Protein AF-A0A0H5Q435-F1 (afdb_monomer_lite)

Structure (mmCIF, N/CA/C/O backbone):
data_AF-A0A0H5Q435-F1
#
_entry.id   AF-A0A0H5Q435-F1
#
loop_
_atom_site.group_PDB
_atom_site.id
_atom_site.type_symbol
_atom_site.label_atom_id
_atom_site.label_alt_id
_atom_site.label_comp_id
_atom_site.label_asym_id
_atom_site.label_entity_id
_atom_site.label_seq_id
_atom_site.pdbx_PDB_ins_code
_atom_site.Cartn_x
_atom_site.Cartn_y
_atom_site.Cartn_z
_atom_site.occupancy
_atom_site.B_iso_or_equiv
_atom_site.auth_seq_id
_atom_site.auth_comp_id
_atom_site.auth_asym_id
_atom_site.auth_atom_id
_atom_site.pdbx_PDB_model_num
ATOM 1 N N . MET A 1 1 ? 7.711 -16.314 -43.551 1.00 55.09 1 MET A N 1
ATOM 2 C CA . MET A 1 1 ? 7.226 -16.821 -42.244 1.00 55.09 1 MET A CA 1
ATOM 3 C C . MET A 1 1 ? 8.320 -17.552 -41.476 1.00 55.09 1 MET A C 1
ATOM 5 O O . MET A 1 1 ? 8.486 -17.272 -40.298 1.00 55.09 1 MET A O 1
ATOM 9 N N . GLU A 1 2 ? 9.080 -18.440 -42.119 1.00 56.88 2 GLU A N 1
ATOM 10 C CA . GLU A 1 2 ? 10.148 -19.222 -41.470 1.00 56.88 2 GLU A CA 1
ATOM 11 C C . GLU A 1 2 ? 11.293 -18.354 -40.916 1.00 56.88 2 GLU A C 1
ATOM 13 O O . GLU A 1 2 ? 11.722 -18.545 -39.782 1.00 56.88 2 GLU A O 1
ATOM 18 N N . ASP A 1 3 ? 11.665 -17.309 -41.657 1.00 80.38 3 ASP A N 1
ATOM 19 C CA . ASP A 1 3 ? 12.672 -16.312 -41.268 1.00 80.38 3 ASP A CA 1
ATOM 20 C C . ASP A 1 3 ? 12.289 -15.526 -39.994 1.00 80.38 3 ASP A C 1
ATOM 22 O O . ASP A 1 3 ? 13.024 -15.493 -39.009 1.00 80.38 3 ASP A O 1
ATOM 26 N N . LYS A 1 4 ? 11.051 -15.013 -39.934 1.00 80.56 4 LYS A N 1
ATOM 27 C CA . LYS A 1 4 ? 10.528 -14.284 -38.763 1.00 80.56 4 LYS A CA 1
ATOM 28 C C . LYS A 1 4 ? 10.444 -15.156 -37.512 1.00 80.56 4 LYS A C 1
ATOM 30 O O . LYS A 1 4 ? 10.754 -14.695 -36.420 1.00 80.56 4 LYS A O 1
ATOM 35 N N . LYS A 1 5 ? 10.086 -16.434 -37.663 1.00 78.81 5 LYS A N 1
ATOM 36 C CA . LYS A 1 5 ? 10.061 -17.389 -36.547 1.00 78.81 5 LYS A CA 1
ATOM 37 C C . LYS A 1 5 ? 11.465 -17.659 -35.996 1.00 78.81 5 LYS A C 1
ATOM 39 O O . LYS A 1 5 ? 11.612 -17.832 -34.788 1.00 78.81 5 LYS A O 1
ATOM 44 N N . SER A 1 6 ? 12.480 -17.703 -36.860 1.00 83.25 6 SER A N 1
ATOM 45 C CA . SER A 1 6 ? 13.881 -17.830 -36.443 1.00 83.25 6 SER A CA 1
ATOM 46 C C . SER A 1 6 ? 14.350 -16.583 -35.690 1.00 83.25 6 SER A C 1
ATOM 48 O O . SER A 1 6 ? 14.907 -16.701 -34.601 1.00 83.25 6 SER A O 1
ATOM 50 N N . LEU A 1 7 ? 14.015 -15.398 -36.207 1.00 86.88 7 LEU A N 1
ATOM 51 C CA . LEU A 1 7 ? 14.334 -14.117 -35.575 1.00 86.88 7 LEU A CA 1
ATOM 52 C C . LEU A 1 7 ? 13.696 -13.974 -34.183 1.00 86.88 7 LEU A C 1
ATOM 54 O O . LEU A 1 7 ? 14.338 -13.519 -33.239 1.00 86.88 7 LEU A O 1
ATOM 58 N N . MET A 1 8 ? 12.443 -14.409 -34.029 1.00 81.19 8 MET A N 1
ATOM 59 C CA . MET A 1 8 ? 11.775 -14.437 -32.726 1.00 81.19 8 MET A CA 1
ATOM 60 C C . MET A 1 8 ? 12.497 -15.360 -31.740 1.00 81.19 8 MET A C 1
ATOM 62 O O . MET A 1 8 ? 12.703 -14.969 -30.596 1.00 81.19 8 MET A O 1
ATOM 66 N N . LYS A 1 9 ? 12.925 -16.560 -32.163 1.00 82.00 9 LYS A N 1
ATOM 67 C CA . LYS A 1 9 ? 13.679 -17.484 -31.293 1.00 82.00 9 LYS A CA 1
ATOM 68 C C . LYS A 1 9 ? 14.984 -16.870 -30.795 1.00 82.00 9 LYS A C 1
ATOM 70 O O . LYS A 1 9 ? 15.279 -16.978 -29.609 1.00 82.00 9 LYS A O 1
ATOM 75 N N . GLU A 1 10 ? 15.731 -16.220 -31.680 1.00 87.31 10 GLU A N 1
ATOM 76 C CA . GLU A 1 10 ? 16.999 -15.573 -31.340 1.00 87.31 10 GLU A CA 1
ATOM 77 C C . GLU A 1 10 ? 16.798 -14.449 -30.313 1.00 87.31 10 GLU A C 1
ATOM 79 O O . GLU A 1 10 ? 17.459 -14.426 -29.273 1.00 87.31 10 GLU A O 1
ATOM 84 N N . LYS A 1 11 ? 15.815 -13.567 -30.543 1.00 87.75 11 LYS A N 1
ATOM 85 C CA . LYS A 1 11 ? 15.478 -12.483 -29.604 1.00 87.75 11 LYS A CA 1
ATOM 86 C C . LYS A 1 11 ? 15.027 -13.015 -28.245 1.00 87.75 11 LYS A C 1
ATOM 88 O O . LYS A 1 11 ? 15.470 -12.509 -27.217 1.00 87.75 11 LYS A O 1
ATOM 93 N N . ILE A 1 12 ? 14.192 -14.056 -28.232 1.00 81.62 12 ILE A N 1
ATOM 94 C CA . ILE A 1 12 ? 13.741 -14.724 -27.002 1.00 81.62 12 ILE A CA 1
ATOM 95 C C . ILE A 1 12 ? 14.935 -15.274 -26.215 1.00 81.62 12 ILE A C 1
ATOM 97 O O . ILE A 1 12 ? 15.003 -15.102 -24.998 1.00 81.62 12 ILE A O 1
ATOM 101 N N . GLU A 1 13 ? 15.886 -15.921 -26.888 1.00 83.44 13 GLU A N 1
ATOM 102 C CA . GLU A 1 13 ? 17.064 -16.492 -26.238 1.00 83.44 13 GLU A CA 1
ATOM 103 C C . GLU A 1 13 ? 17.959 -15.410 -25.619 1.00 83.44 13 GLU A C 1
ATOM 105 O O . GLU A 1 13 ? 18.384 -15.549 -24.470 1.00 83.44 13 GLU A O 1
ATOM 110 N N . ILE A 1 14 ? 18.186 -14.312 -26.344 1.00 85.31 14 ILE A N 1
ATOM 111 C CA . ILE A 1 14 ? 18.973 -13.164 -25.877 1.00 85.31 14 ILE A CA 1
ATOM 112 C C . ILE A 1 14 ? 18.317 -12.511 -24.654 1.00 85.31 14 ILE A C 1
ATOM 114 O O . ILE A 1 14 ? 18.977 -12.332 -23.629 1.00 85.31 14 ILE A O 1
ATOM 118 N N . LEU A 1 15 ? 17.018 -12.207 -24.727 1.00 79.75 15 LEU A N 1
ATOM 119 C CA . LEU A 1 15 ? 16.274 -11.568 -23.637 1.00 79.75 15 LEU A CA 1
ATOM 120 C C . LEU A 1 15 ? 16.230 -12.451 -22.382 1.00 79.75 15 LEU A C 1
ATOM 122 O O . LEU A 1 15 ? 16.496 -11.975 -21.279 1.00 79.75 15 LEU A O 1
ATOM 126 N N . ASN A 1 16 ? 15.975 -13.753 -22.533 1.00 74.50 16 ASN A N 1
ATOM 127 C CA . ASN A 1 16 ? 15.961 -14.683 -21.402 1.00 74.50 16 ASN A CA 1
ATOM 128 C C . ASN A 1 16 ? 17.348 -14.844 -20.765 1.00 74.50 16 ASN A C 1
ATOM 130 O O . ASN A 1 16 ? 17.458 -14.947 -19.542 1.00 74.50 16 ASN A O 1
ATOM 134 N N . ARG A 1 17 ? 18.415 -14.853 -21.572 1.00 76.56 17 ARG A N 1
ATOM 135 C CA . ARG A 1 17 ? 19.795 -14.945 -21.079 1.00 76.56 17 ARG A CA 1
ATOM 136 C C . ARG A 1 17 ? 20.207 -13.680 -20.329 1.00 76.56 17 ARG A C 1
ATOM 138 O O . ARG A 1 17 ? 20.743 -13.796 -19.230 1.00 76.56 17 ARG A O 1
ATOM 145 N N . ALA A 1 18 ? 19.889 -12.504 -20.869 1.00 73.06 18 ALA A N 1
ATOM 146 C CA . ALA A 1 18 ? 20.132 -11.222 -20.213 1.00 73.06 18 ALA A CA 1
ATOM 147 C C . ALA A 1 18 ? 19.346 -11.096 -18.900 1.00 73.06 18 ALA A C 1
ATOM 149 O O . ALA A 1 18 ? 19.909 -10.719 -17.876 1.00 73.06 18 ALA A O 1
ATOM 150 N N . SER A 1 19 ? 18.072 -11.503 -18.902 1.00 64.00 19 SER A N 1
ATOM 151 C CA . SER A 1 19 ? 17.243 -11.553 -17.696 1.00 64.00 19 SER A CA 1
ATOM 152 C C . SER A 1 19 ? 17.854 -12.474 -16.634 1.00 64.00 19 SER A C 1
ATOM 154 O O . SER A 1 19 ? 17.994 -12.088 -15.475 1.00 64.00 19 SER A O 1
ATOM 156 N N . LYS A 1 20 ? 18.300 -13.675 -17.021 1.00 66.38 20 LYS A N 1
ATOM 157 C CA . LYS A 1 20 ? 18.933 -14.627 -16.100 1.00 66.38 20 LYS A CA 1
ATOM 158 C C . LYS A 1 20 ? 20.256 -14.104 -15.520 1.00 66.38 20 LYS A C 1
ATOM 160 O O . LYS A 1 20 ? 20.437 -14.208 -14.309 1.00 66.38 20 LYS A O 1
ATOM 165 N N . ALA A 1 21 ? 21.130 -13.528 -16.348 1.00 66.69 21 ALA A N 1
ATOM 166 C CA . ALA A 1 21 ? 22.415 -12.962 -15.922 1.00 66.69 21 ALA A CA 1
ATOM 167 C C . ALA A 1 21 ? 22.228 -11.805 -14.924 1.00 66.69 21 ALA A C 1
ATOM 169 O O . ALA A 1 21 ? 22.888 -11.769 -13.885 1.00 66.69 21 ALA A O 1
ATOM 170 N N . TYR A 1 22 ? 21.238 -10.939 -15.170 1.00 56.41 22 TYR A N 1
ATOM 171 C CA . TYR A 1 22 ? 20.867 -9.856 -14.259 1.00 56.41 22 TYR A CA 1
ATOM 172 C C . TYR A 1 22 ? 20.417 -10.366 -12.877 1.00 56.41 22 TYR A C 1
ATOM 174 O O . TYR A 1 22 ? 20.789 -9.802 -11.850 1.00 56.41 22 TYR A O 1
ATOM 182 N N . TYR A 1 23 ? 19.635 -11.453 -12.829 1.00 46.88 23 TYR A N 1
ATOM 183 C CA . TYR A 1 23 ? 19.081 -11.977 -11.574 1.00 46.88 23 TYR A CA 1
ATOM 184 C C . TYR A 1 23 ? 20.005 -12.933 -10.801 1.00 46.88 23 TYR A C 1
ATOM 186 O O . TYR A 1 23 ? 19.848 -13.041 -9.583 1.00 46.88 23 TYR A O 1
ATOM 194 N N . GLN A 1 24 ? 20.905 -13.665 -11.469 1.00 47.25 24 GLN A N 1
ATOM 195 C CA . GLN A 1 24 ? 21.729 -14.710 -10.836 1.00 47.25 24 GLN A CA 1
ATOM 196 C C . GLN A 1 24 ? 23.202 -14.328 -10.674 1.00 47.25 24 GLN A C 1
ATOM 198 O O . GLN A 1 24 ? 23.779 -14.654 -9.637 1.00 47.25 24 GLN A O 1
ATOM 203 N N . ASP A 1 25 ? 23.781 -13.616 -11.642 1.00 46.75 25 ASP A N 1
ATOM 204 C CA . ASP A 1 25 ? 25.240 -13.487 -11.761 1.00 46.75 25 ASP A CA 1
ATOM 205 C C . ASP A 1 25 ? 25.749 -12.050 -11.538 1.00 46.75 25 ASP A C 1
ATOM 207 O O . ASP A 1 25 ? 26.954 -11.832 -11.462 1.00 46.75 25 ASP A O 1
ATOM 211 N N . ALA A 1 26 ? 24.843 -11.073 -11.374 1.00 48.25 26 ALA A N 1
ATOM 212 C CA . ALA A 1 26 ? 25.156 -9.645 -11.204 1.00 48.25 26 ALA A CA 1
ATOM 213 C C . ALA A 1 26 ? 26.049 -9.054 -12.320 1.00 48.25 26 ALA A C 1
ATOM 215 O O . ALA A 1 26 ? 26.688 -8.021 -12.124 1.00 48.25 26 ALA A O 1
ATOM 216 N N . GLU A 1 27 ? 26.060 -9.685 -13.496 1.00 50.56 27 GLU A N 1
ATOM 217 C CA . GLU A 1 27 ? 26.693 -9.174 -14.710 1.00 50.56 27 GLU A CA 1
ATOM 218 C C . GLU A 1 27 ? 25.636 -8.533 -15.623 1.00 50.56 27 GLU A C 1
ATOM 220 O O . GLU A 1 27 ? 24.654 -9.168 -16.021 1.00 50.56 27 GLU A O 1
ATOM 225 N N . GLU A 1 28 ? 25.840 -7.261 -15.978 1.00 56.19 28 GLU A N 1
ATOM 226 C CA . GLU A 1 28 ? 25.028 -6.569 -16.984 1.00 56.19 28 GLU A CA 1
ATOM 227 C C . GLU A 1 28 ? 25.448 -7.019 -18.389 1.00 56.19 28 GLU A C 1
ATOM 229 O O . GLU A 1 28 ? 26.438 -6.553 -18.948 1.00 56.19 28 GLU A O 1
ATOM 234 N N . MET A 1 29 ? 24.678 -7.945 -18.968 1.00 63.81 29 MET A N 1
ATOM 235 C CA . MET A 1 29 ? 24.920 -8.463 -20.322 1.00 63.81 29 MET A CA 1
ATOM 236 C C . MET A 1 29 ? 24.562 -7.451 -21.427 1.00 63.81 29 MET A C 1
ATOM 238 O O . MET A 1 29 ? 25.066 -7.550 -22.543 1.00 63.81 29 MET A O 1
ATOM 242 N N . MET A 1 30 ? 23.663 -6.509 -21.127 1.00 76.56 30 MET A N 1
ATOM 243 C CA . MET A 1 30 ? 23.257 -5.396 -21.991 1.00 76.56 30 MET A CA 1
ATOM 244 C C . MET A 1 30 ? 22.669 -4.269 -21.141 1.00 76.56 30 MET A C 1
ATOM 246 O O . MET A 1 30 ? 22.200 -4.513 -20.026 1.00 76.56 30 MET A O 1
ATOM 250 N N . SER A 1 31 ? 22.651 -3.049 -21.671 1.00 72.38 31 SER A N 1
ATOM 251 C CA . SER A 1 31 ? 21.995 -1.927 -21.000 1.00 72.38 31 SER A CA 1
ATOM 252 C C . SER A 1 31 ? 20.467 -2.070 -21.013 1.00 72.38 31 SER A C 1
ATOM 254 O O . SER A 1 31 ? 19.888 -2.688 -21.909 1.00 72.38 31 SER A O 1
ATOM 256 N N . ASN A 1 32 ? 19.785 -1.426 -20.059 1.00 68.81 32 ASN A N 1
ATOM 257 C CA . ASN A 1 32 ? 18.314 -1.405 -20.017 1.00 68.81 32 ASN A CA 1
ATOM 258 C C . ASN A 1 32 ? 17.688 -0.897 -21.326 1.00 68.81 32 ASN A C 1
ATOM 260 O O . ASN A 1 32 ? 16.662 -1.413 -21.755 1.00 68.81 32 ASN A O 1
ATOM 264 N N . PHE A 1 33 ? 18.320 0.081 -21.982 1.00 67.50 33 PHE A N 1
ATOM 265 C CA . PHE A 1 33 ? 17.842 0.623 -23.254 1.00 67.50 33 PHE A CA 1
ATOM 266 C C . PHE A 1 33 ? 17.869 -0.422 -24.380 1.00 67.50 33 PHE A C 1
ATOM 268 O O . PHE A 1 33 ? 16.937 -0.508 -25.177 1.00 67.50 33 PHE A O 1
ATOM 275 N N . GLU A 1 34 ? 18.922 -1.236 -24.440 1.00 72.44 34 GLU A N 1
ATOM 276 C CA . GLU A 1 34 ? 19.062 -2.294 -25.444 1.00 72.44 34 GLU A CA 1
ATOM 277 C C . GLU A 1 34 ? 18.102 -3.452 -25.180 1.00 72.44 34 GLU A C 1
ATOM 279 O O . GLU A 1 34 ? 17.510 -3.979 -26.124 1.00 72.44 34 GLU A O 1
ATOM 284 N N . TYR A 1 35 ? 17.900 -3.800 -23.906 1.00 77.06 35 TYR A N 1
ATOM 285 C CA . TYR A 1 35 ? 16.917 -4.801 -23.505 1.00 77.06 35 TYR A CA 1
ATOM 286 C C . TYR A 1 35 ? 15.505 -4.384 -23.918 1.00 77.06 35 TYR A C 1
ATOM 288 O O . TYR A 1 35 ? 14.794 -5.157 -24.558 1.00 77.06 35 TYR A O 1
ATOM 296 N N . ASP A 1 36 ? 15.106 -3.158 -23.574 1.00 73.06 36 ASP A N 1
ATOM 297 C CA . ASP A 1 36 ? 13.759 -2.656 -23.848 1.00 73.06 36 ASP A CA 1
ATOM 298 C C . ASP A 1 36 ? 13.514 -2.554 -25.363 1.00 73.06 36 ASP A C 1
ATOM 300 O O . ASP A 1 36 ? 12.484 -3.013 -25.852 1.00 73.06 36 ASP A O 1
ATOM 304 N N . LYS A 1 37 ? 14.508 -2.100 -26.140 1.00 81.81 37 LYS A N 1
ATOM 305 C CA . LYS A 1 37 ? 14.431 -2.095 -27.608 1.00 81.81 37 LYS A CA 1
ATOM 306 C C . LYS A 1 37 ? 14.241 -3.503 -28.190 1.00 81.81 37 LYS A C 1
ATOM 308 O O . LYS A 1 37 ? 13.404 -3.698 -29.070 1.00 81.81 37 LYS A O 1
ATOM 313 N N . LEU A 1 38 ? 15.009 -4.488 -27.719 1.00 82.00 38 LEU A N 1
ATOM 314 C CA . LEU A 1 38 ? 14.894 -5.878 -28.180 1.00 82.00 38 LEU A CA 1
ATOM 315 C C . LEU A 1 38 ? 13.549 -6.506 -27.798 1.00 82.00 38 LEU A C 1
ATOM 317 O O . LEU A 1 38 ? 13.012 -7.313 -28.560 1.00 82.00 38 LEU A O 1
ATOM 321 N N . TYR A 1 39 ? 13.011 -6.134 -26.637 1.00 79.19 39 TYR A N 1
ATOM 322 C CA . TYR A 1 39 ? 11.698 -6.560 -26.172 1.00 79.19 39 TYR A CA 1
ATOM 323 C C . TYR A 1 39 ? 10.578 -5.981 -27.048 1.00 79.19 39 TYR A C 1
ATOM 325 O O . TYR A 1 39 ? 9.731 -6.737 -27.522 1.00 79.19 39 TYR A O 1
ATOM 333 N N . ASP A 1 40 ? 10.613 -4.682 -27.347 1.00 77.75 40 ASP A N 1
ATOM 334 C CA . ASP A 1 40 ? 9.625 -4.025 -28.213 1.00 77.75 40 ASP A CA 1
ATOM 335 C C . ASP A 1 40 ? 9.642 -4.594 -29.641 1.00 77.75 40 ASP A C 1
ATOM 337 O O . ASP A 1 40 ? 8.592 -4.835 -30.243 1.00 77.75 40 ASP A O 1
ATOM 341 N N . GLU A 1 41 ? 10.831 -4.886 -30.176 1.00 85.31 41 GLU A N 1
ATOM 342 C CA . GLU A 1 41 ? 10.984 -5.562 -31.467 1.00 85.31 41 GLU A CA 1
ATOM 343 C C . GLU A 1 41 ? 10.378 -6.975 -31.456 1.00 85.31 41 GLU A C 1
ATOM 345 O O . GLU A 1 41 ? 9.764 -7.389 -32.442 1.00 85.31 41 GLU A O 1
ATOM 350 N N . LEU A 1 42 ? 10.520 -7.719 -30.354 1.00 83.06 42 LEU A N 1
ATOM 351 C CA . LEU A 1 42 ? 9.901 -9.036 -30.195 1.00 83.06 42 LEU A CA 1
ATOM 352 C C . LEU A 1 42 ? 8.369 -8.933 -30.121 1.00 83.06 42 LEU A C 1
ATOM 354 O O . LEU A 1 42 ? 7.689 -9.699 -30.802 1.00 83.06 42 LEU A O 1
ATOM 358 N N . VAL A 1 43 ? 7.827 -7.964 -29.377 1.00 77.81 43 VAL A N 1
ATOM 359 C CA . VAL A 1 43 ? 6.377 -7.703 -29.297 1.00 77.81 43 VAL A CA 1
ATOM 360 C C . VAL A 1 43 ? 5.803 -7.355 -30.673 1.00 77.81 43 VAL A C 1
ATOM 362 O O . VAL A 1 43 ? 4.764 -7.889 -31.067 1.00 77.81 43 VAL A O 1
ATOM 365 N N . ALA A 1 44 ? 6.490 -6.506 -31.442 1.00 85.44 44 ALA A N 1
ATOM 366 C CA . ALA A 1 44 ? 6.074 -6.155 -32.799 1.00 85.44 44 ALA A CA 1
ATOM 367 C C . ALA A 1 44 ? 6.071 -7.377 -33.736 1.00 85.44 44 ALA A C 1
ATOM 369 O O . ALA A 1 44 ? 5.131 -7.558 -34.511 1.00 85.44 44 ALA A O 1
ATOM 370 N N . LEU A 1 45 ? 7.083 -8.247 -33.636 1.00 83.06 45 LEU A N 1
ATOM 371 C CA . LEU A 1 45 ? 7.169 -9.484 -34.421 1.00 83.06 45 LEU A CA 1
ATOM 372 C C . LEU A 1 45 ? 6.080 -10.499 -34.042 1.00 83.06 45 LEU A C 1
ATOM 374 O O . LEU A 1 45 ? 5.521 -11.159 -34.920 1.00 83.06 45 LEU A O 1
ATOM 378 N N . GLU A 1 46 ? 5.745 -10.620 -32.760 1.00 82.50 46 GLU A N 1
ATOM 379 C CA . GLU A 1 46 ? 4.641 -11.464 -32.285 1.00 82.50 46 GLU A CA 1
ATOM 380 C C . GLU A 1 46 ? 3.283 -10.957 -32.784 1.00 82.50 46 GLU A C 1
ATOM 382 O O . GLU A 1 46 ? 2.468 -11.746 -33.267 1.00 82.50 46 GLU A O 1
ATOM 387 N N . ALA A 1 47 ? 3.064 -9.640 -32.750 1.00 81.19 47 ALA A N 1
ATOM 388 C CA . ALA A 1 47 ? 1.853 -9.014 -33.274 1.00 81.19 47 ALA A CA 1
ATOM 389 C C . ALA A 1 47 ? 1.725 -9.180 -34.798 1.00 81.19 47 ALA A C 1
ATOM 391 O O . ALA A 1 47 ? 0.645 -9.495 -35.297 1.00 81.19 47 ALA A O 1
ATOM 392 N N . GLU A 1 48 ? 2.822 -9.013 -35.541 1.00 84.44 48 GLU A N 1
ATOM 393 C CA . GLU A 1 48 ? 2.834 -9.142 -37.001 1.00 84.44 48 GLU A CA 1
ATOM 394 C C . GLU A 1 48 ? 2.623 -10.592 -37.464 1.00 84.44 48 GLU A C 1
ATOM 396 O O . GLU A 1 48 ? 1.982 -10.847 -38.484 1.00 84.44 48 GLU A O 1
ATOM 401 N N . THR A 1 49 ? 3.170 -11.559 -36.728 1.00 82.56 49 THR A N 1
ATOM 402 C CA . THR A 1 49 ? 3.060 -12.982 -37.079 1.00 82.56 49 THR A CA 1
ATOM 403 C C . THR A 1 49 ? 1.803 -13.645 -36.520 1.00 82.56 49 THR A C 1
ATOM 405 O O . THR A 1 49 ? 1.437 -14.724 -36.988 1.00 82.56 49 THR A O 1
ATOM 408 N N . GLY A 1 50 ? 1.147 -13.029 -35.530 1.00 78.94 50 GLY A N 1
ATOM 409 C CA . GLY A 1 50 ? 0.011 -13.607 -34.808 1.00 78.94 50 GLY A CA 1
ATOM 410 C C . GLY A 1 50 ? 0.374 -14.868 -34.017 1.00 78.94 50 GLY A C 1
ATOM 411 O O . GLY A 1 50 ? -0.506 -15.641 -33.640 1.00 78.94 50 GLY A O 1
ATOM 412 N N . MET A 1 51 ? 1.667 -15.115 -33.802 1.00 78.25 51 MET A N 1
ATOM 413 C CA . MET A 1 51 ? 2.192 -16.299 -33.133 1.00 78.25 51 MET A CA 1
ATOM 414 C C . MET A 1 51 ? 3.034 -15.864 -31.947 1.00 78.25 51 MET A C 1
ATOM 416 O O . MET A 1 51 ? 3.807 -14.919 -32.045 1.00 78.25 51 MET A O 1
ATOM 420 N N . ILE A 1 52 ? 2.934 -16.601 -30.844 1.00 76.38 52 ILE A N 1
ATOM 421 C CA . ILE A 1 52 ? 3.797 -16.400 -29.686 1.00 76.38 52 ILE A CA 1
ATOM 422 C C . ILE A 1 52 ? 4.491 -17.721 -29.374 1.00 76.38 52 ILE A C 1
ATOM 424 O O . ILE A 1 52 ? 3.849 -18.769 -29.269 1.00 76.38 52 ILE A O 1
ATOM 428 N N . LEU A 1 53 ? 5.821 -17.694 -29.299 1.00 74.50 53 LEU A N 1
ATOM 429 C CA . LEU A 1 53 ? 6.622 -18.896 -29.090 1.00 74.50 53 LEU A CA 1
ATOM 430 C C . LEU A 1 53 ? 6.708 -19.240 -27.597 1.00 74.50 53 LEU A C 1
ATOM 432 O O . LEU A 1 53 ? 6.793 -18.365 -26.737 1.00 74.50 53 LEU A O 1
ATOM 436 N N . ALA A 1 54 ? 6.711 -20.539 -27.289 1.00 60.72 54 ALA A N 1
ATOM 437 C CA . ALA A 1 54 ? 6.863 -21.020 -25.920 1.00 60.72 54 ALA A CA 1
ATOM 438 C C . ALA A 1 54 ? 8.204 -20.553 -25.325 1.00 60.72 54 ALA A C 1
ATOM 440 O O . ALA A 1 54 ? 9.247 -20.687 -25.965 1.00 60.72 54 ALA A O 1
ATOM 441 N N . GLY A 1 55 ? 8.164 -20.015 -24.102 1.00 62.03 55 GLY A N 1
ATOM 442 C CA . GLY A 1 55 ? 9.332 -19.426 -23.439 1.00 62.03 55 GLY A CA 1
ATOM 443 C C . GLY A 1 55 ? 9.628 -17.980 -23.843 1.00 62.03 55 GLY A C 1
ATOM 444 O O . GLY A 1 55 ? 10.663 -17.454 -23.437 1.00 62.03 55 GLY A O 1
ATOM 445 N N . SER A 1 56 ? 8.749 -17.330 -24.617 1.00 71.44 56 SER A N 1
ATOM 446 C CA . SER A 1 56 ? 8.877 -15.899 -24.886 1.00 71.44 56 SER A CA 1
ATOM 447 C C . SER A 1 56 ? 8.781 -15.086 -23.584 1.00 71.44 56 SER A C 1
ATOM 449 O O . SER A 1 56 ? 7.863 -15.321 -22.789 1.00 71.44 56 SER A O 1
ATOM 451 N N . PRO A 1 57 ? 9.678 -14.112 -23.339 1.00 65.69 57 PRO A N 1
ATOM 452 C CA . PRO A 1 57 ? 9.563 -13.207 -22.200 1.00 65.69 57 PRO A CA 1
ATOM 453 C C . PRO A 1 57 ? 8.288 -12.351 -22.261 1.00 65.69 57 PRO A C 1
ATOM 455 O O . PRO A 1 57 ? 7.875 -11.841 -21.232 1.00 65.69 57 PRO A O 1
ATOM 458 N N . THR A 1 58 ? 7.626 -12.237 -23.418 1.00 67.00 58 THR A N 1
ATOM 459 C CA . THR A 1 58 ? 6.320 -11.563 -23.556 1.00 67.00 58 THR A CA 1
ATOM 460 C C . THR A 1 58 ? 5.152 -12.418 -23.041 1.00 67.00 58 THR A C 1
ATOM 462 O O . THR A 1 58 ? 4.100 -11.894 -22.679 1.00 67.00 58 THR A O 1
ATOM 465 N N . GLN A 1 59 ? 5.326 -13.748 -22.983 1.00 56.56 59 GLN A N 1
ATOM 466 C CA . GLN A 1 59 ? 4.401 -14.684 -22.323 1.00 56.56 59 GLN A CA 1
ATOM 467 C C . GLN A 1 59 ? 4.647 -14.716 -20.820 1.00 56.56 59 GLN A C 1
ATOM 469 O O . GLN A 1 59 ? 3.726 -14.923 -20.023 1.00 56.56 59 GLN A O 1
ATOM 474 N N . HIS A 1 60 ? 5.905 -14.531 -20.425 1.00 51.06 60 HIS A N 1
ATOM 475 C CA . HIS A 1 60 ? 6.272 -14.374 -19.037 1.00 51.06 60 HIS A CA 1
ATOM 476 C C . HIS A 1 60 ? 5.949 -12.952 -18.561 1.00 51.06 60 HIS A C 1
ATOM 478 O O . HIS A 1 60 ? 6.792 -12.070 -18.517 1.00 51.06 60 HIS A O 1
ATOM 484 N N . VAL A 1 61 ? 4.749 -12.859 -17.985 1.00 43.38 61 VAL A N 1
ATOM 485 C CA . VAL A 1 61 ? 4.368 -11.950 -16.895 1.00 43.38 61 VAL A CA 1
ATOM 486 C C . VAL A 1 61 ? 3.719 -10.646 -17.360 1.00 43.38 61 VAL A C 1
ATOM 488 O O . VAL A 1 61 ? 4.175 -9.997 -18.287 1.00 43.38 61 VAL A O 1
ATOM 491 N N . GLY A 1 62 ? 2.610 -10.283 -16.699 1.00 50.66 62 GLY A N 1
ATOM 492 C CA . GLY A 1 62 ? 1.772 -9.117 -16.994 1.00 50.66 62 GLY A CA 1
ATOM 493 C C . GLY A 1 62 ? 2.447 -7.785 -16.679 1.00 50.66 62 GLY A C 1
ATOM 494 O O . GLY A 1 62 ? 1.951 -7.015 -15.852 1.00 50.66 62 GLY A O 1
ATOM 495 N N . TYR A 1 63 ? 3.578 -7.542 -17.337 1.00 57.12 63 TYR A N 1
ATOM 496 C CA . TYR A 1 63 ? 4.298 -6.293 -17.325 1.00 57.12 63 TYR A CA 1
ATOM 497 C C . TYR A 1 63 ? 3.940 -5.452 -18.558 1.00 57.12 63 TYR A C 1
ATOM 499 O O . TYR A 1 63 ? 3.846 -5.964 -19.666 1.00 57.12 63 TYR A O 1
ATOM 507 N N . GLU A 1 64 ? 3.690 -4.166 -18.360 1.00 61.09 64 GLU A N 1
ATOM 508 C CA . GLU A 1 64 ? 3.166 -3.226 -19.348 1.00 61.09 64 GLU A CA 1
ATOM 509 C C . GLU A 1 64 ? 3.924 -1.903 -19.208 1.00 61.09 64 GLU A C 1
ATOM 511 O O . GLU A 1 64 ? 4.242 -1.465 -18.094 1.00 61.09 64 GLU A O 1
ATOM 516 N N . VAL A 1 65 ? 4.208 -1.283 -20.353 1.00 66.62 65 VAL A N 1
ATOM 517 C CA . VAL A 1 65 ? 4.858 0.024 -20.458 1.00 66.62 65 VAL A CA 1
ATOM 518 C C . VAL A 1 65 ? 3.849 1.018 -21.021 1.00 66.62 65 VAL A C 1
ATOM 520 O O . VAL A 1 65 ? 3.319 0.822 -22.111 1.00 66.62 65 VAL A O 1
ATOM 523 N N . LEU A 1 66 ? 3.571 2.079 -20.269 1.00 67.56 66 LEU A N 1
ATOM 524 C CA . LEU A 1 66 ? 2.640 3.143 -20.642 1.00 67.56 66 LEU A CA 1
ATOM 525 C C . LEU A 1 66 ? 3.395 4.396 -21.108 1.00 67.56 66 LEU A C 1
ATOM 527 O O . LEU A 1 66 ? 4.479 4.691 -20.616 1.00 67.56 66 LEU A O 1
ATOM 531 N N . SER A 1 67 ? 2.808 5.179 -22.015 1.00 54.16 67 SER A N 1
ATOM 532 C CA . SER A 1 67 ? 3.321 6.514 -22.370 1.00 54.16 67 SER A CA 1
ATOM 533 C C . SER A 1 67 ? 3.121 7.528 -21.243 1.00 54.16 67 SER A C 1
ATOM 535 O O . SER A 1 67 ? 3.948 8.411 -21.022 1.00 54.16 67 SER A O 1
ATOM 537 N N . ASP A 1 68 ? 2.005 7.397 -20.532 1.00 75.75 68 ASP A N 1
ATOM 538 C CA . ASP A 1 68 ? 1.556 8.279 -19.467 1.00 75.75 68 ASP A CA 1
ATOM 539 C C . ASP A 1 68 ? 0.526 7.565 -18.580 1.00 75.75 68 ASP A C 1
ATOM 541 O O . ASP A 1 68 ? -0.027 6.525 -18.938 1.00 75.75 68 ASP A O 1
ATOM 545 N N . LEU A 1 69 ? 0.271 8.122 -17.394 1.00 86.25 69 LEU A N 1
ATOM 546 C CA . LEU A 1 69 ? -0.784 7.635 -16.509 1.00 86.25 69 LEU A CA 1
ATOM 547 C C . LEU A 1 69 ? -2.042 8.482 -16.728 1.00 86.25 69 LEU A C 1
ATOM 549 O O . LEU A 1 69 ? -2.066 9.646 -16.300 1.00 86.25 69 LEU A O 1
ATOM 553 N N . PRO A 1 70 ? -3.098 7.932 -17.354 1.00 87.50 70 PRO A N 1
ATOM 554 C CA . PRO A 1 70 ? -4.291 8.706 -17.635 1.00 87.50 70 PRO A CA 1
ATOM 555 C C . PRO A 1 70 ? -4.971 9.112 -16.328 1.00 87.50 70 PRO A C 1
ATOM 557 O O . PRO A 1 70 ? -4.914 8.409 -15.316 1.00 87.50 70 PRO A O 1
ATOM 560 N N . LYS A 1 71 ? -5.619 10.276 -16.341 1.00 90.88 71 LYS A N 1
ATOM 561 C CA . LYS A 1 71 ? -6.321 10.812 -15.173 1.00 90.88 71 LYS A CA 1
ATOM 562 C C . LYS A 1 71 ? -7.799 10.486 -15.243 1.00 90.88 71 LYS A C 1
ATOM 564 O O . LYS A 1 71 ? -8.430 10.659 -16.280 1.00 90.88 71 LYS A O 1
ATOM 569 N N . GLU A 1 72 ? -8.365 10.094 -14.114 1.00 90.75 72 GLU A N 1
ATOM 570 C CA . GLU A 1 72 ? -9.777 9.755 -14.016 1.00 90.75 72 GLU A CA 1
ATOM 571 C C . GLU A 1 72 ? -10.382 10.283 -12.712 1.00 90.75 72 GLU A C 1
ATOM 573 O O . GLU A 1 72 ? -9.725 10.363 -11.669 1.00 90.75 72 GLU A O 1
ATOM 578 N N . ARG A 1 73 ? -11.650 10.695 -12.789 1.00 89.12 73 ARG A N 1
ATOM 579 C CA . ARG A 1 73 ? -12.411 11.200 -11.648 1.00 89.12 73 ARG A CA 1
ATOM 580 C C . ARG A 1 73 ? -12.846 10.047 -10.746 1.00 89.12 73 ARG A C 1
ATOM 582 O O . ARG A 1 73 ? -13.379 9.047 -11.214 1.00 89.12 73 ARG A O 1
ATOM 589 N N . HIS A 1 74 ? -12.679 10.225 -9.441 1.00 86.88 74 HIS A N 1
ATOM 590 C CA . HIS A 1 74 ? -13.203 9.290 -8.451 1.00 86.88 74 HIS A CA 1
ATOM 591 C C . HIS A 1 74 ? -14.733 9.356 -8.404 1.00 86.88 74 HIS A C 1
ATOM 593 O O . HIS A 1 74 ? -15.294 10.445 -8.532 1.00 86.88 74 HIS A O 1
ATOM 599 N N . PRO A 1 75 ? -15.427 8.229 -8.162 1.00 76.62 75 PRO A N 1
ATOM 600 C CA . PRO A 1 75 ? -16.886 8.229 -8.037 1.00 76.62 75 PRO A CA 1
ATOM 601 C C . PRO A 1 75 ? -17.366 9.099 -6.866 1.00 76.62 75 PRO A C 1
ATOM 603 O O . PRO A 1 75 ? -18.460 9.649 -6.907 1.00 76.62 75 PRO A O 1
ATOM 606 N N . GLU A 1 76 ? -16.525 9.263 -5.845 1.00 81.38 76 GLU A N 1
ATOM 607 C CA . GLU A 1 76 ? -16.763 10.140 -4.705 1.00 81.38 76 GLU A CA 1
ATOM 608 C C . GLU A 1 76 ? -15.479 10.863 -4.301 1.00 81.38 76 GLU A C 1
ATOM 610 O O . GLU A 1 76 ? -14.376 10.317 -4.415 1.00 81.38 76 GLU A O 1
ATOM 615 N N . ARG A 1 77 ? -15.633 12.066 -3.741 1.00 84.38 77 ARG A N 1
ATOM 616 C CA . ARG A 1 77 ? -14.512 12.870 -3.255 1.00 84.38 77 ARG A CA 1
ATOM 617 C C . ARG A 1 77 ? -13.809 12.205 -2.073 1.00 84.38 77 ARG A C 1
ATOM 619 O O . ARG A 1 77 ? -14.411 11.891 -1.046 1.00 84.38 77 ARG A O 1
ATOM 626 N N . MET A 1 78 ? -12.491 12.077 -2.173 1.00 84.06 78 MET A N 1
ATOM 627 C CA . MET A 1 78 ? -11.647 11.574 -1.095 1.00 84.06 78 MET A CA 1
ATOM 628 C C . MET A 1 78 ? -11.213 12.675 -0.129 1.00 84.06 78 MET A C 1
ATOM 630 O O . MET A 1 78 ? -10.339 13.498 -0.418 1.00 84.06 78 MET A O 1
ATOM 634 N N . LEU A 1 79 ? -11.767 12.606 1.078 1.00 83.31 79 LEU A N 1
ATOM 635 C CA . LEU A 1 79 ? -11.431 13.490 2.190 1.00 83.31 79 LEU A CA 1
ATOM 636 C C . LEU A 1 79 ? -10.098 13.117 2.847 1.00 83.31 79 LEU A C 1
ATOM 638 O O . LEU A 1 79 ? -9.714 11.944 2.901 1.00 83.31 79 LEU A O 1
ATOM 642 N N . SER A 1 80 ? -9.423 14.114 3.408 1.00 83.12 80 SER A N 1
ATOM 643 C CA . SER A 1 80 ? -8.303 13.907 4.332 1.00 83.12 80 SER A CA 1
ATOM 644 C C . SER A 1 80 ? -8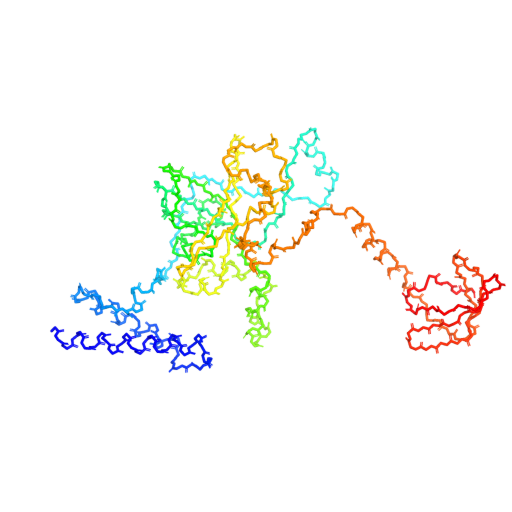.818 13.612 5.744 1.00 83.12 80 SER A C 1
ATOM 646 O O . SER A 1 80 ? -10.000 13.787 6.027 1.00 83.12 80 SER A O 1
ATOM 648 N N . LEU A 1 81 ? -7.935 13.133 6.617 1.00 85.62 81 LEU A N 1
ATOM 649 C CA . LEU A 1 81 ? -8.201 13.058 8.052 1.00 85.62 81 LEU A CA 1
ATOM 650 C C . LEU A 1 81 ? -7.697 14.331 8.729 1.00 85.62 81 LEU A C 1
ATOM 652 O O . LEU A 1 81 ? -6.632 14.839 8.360 1.00 85.62 81 LEU A O 1
ATOM 656 N N . ASP A 1 82 ? -8.425 14.780 9.746 1.00 87.44 82 ASP A N 1
ATOM 657 C CA . ASP A 1 82 ? -7.904 15.760 10.688 1.00 87.44 82 ASP A CA 1
ATOM 658 C C . ASP A 1 82 ? -6.756 15.159 11.502 1.00 87.44 82 ASP A C 1
ATOM 660 O O . ASP A 1 82 ? -6.609 13.940 11.641 1.00 87.44 82 ASP A O 1
ATOM 664 N N . LYS A 1 83 ? -5.890 16.035 12.007 1.00 89.56 83 LYS A N 1
ATOM 665 C CA . LYS A 1 83 ? -4.693 15.652 12.753 1.00 89.56 83 LYS A CA 1
ATOM 666 C C . LYS A 1 83 ? -4.646 16.413 14.064 1.00 89.56 83 LYS A C 1
ATOM 668 O O . LYS A 1 83 ? -4.818 17.627 14.089 1.00 89.56 83 LYS A O 1
ATOM 673 N N . THR A 1 84 ? -4.314 15.706 15.132 1.00 91.31 84 THR A N 1
ATOM 674 C CA . THR A 1 84 ? -3.995 16.311 16.420 1.00 91.31 84 THR A CA 1
ATOM 675 C C . THR A 1 84 ? -2.750 15.654 16.999 1.00 91.31 84 THR A C 1
ATOM 677 O O . THR A 1 84 ? -2.477 14.479 16.750 1.00 91.31 84 THR A O 1
ATOM 680 N N . LYS A 1 85 ? -1.963 16.439 17.735 1.00 91.38 85 LYS A N 1
ATOM 681 C CA . LYS A 1 85 ? -0.898 15.935 18.616 1.00 91.38 85 LYS A CA 1
ATOM 682 C C . LYS A 1 85 ? -1.326 15.966 20.083 1.00 91.38 85 LYS A C 1
ATOM 684 O O . LYS A 1 85 ? -0.617 15.433 20.932 1.00 91.38 85 LYS A O 1
ATOM 689 N N . ASP A 1 86 ? -2.458 16.602 20.369 1.00 94.69 86 ASP A N 1
ATOM 690 C CA . ASP A 1 86 ? -3.000 16.715 21.707 1.00 94.69 86 ASP A CA 1
ATOM 691 C C . ASP A 1 86 ? -3.897 15.514 22.016 1.00 94.69 86 ASP A C 1
ATOM 693 O O . ASP A 1 86 ? -4.859 15.212 21.305 1.00 94.69 86 ASP A O 1
ATOM 697 N N . ARG A 1 87 ? -3.548 14.828 23.104 1.00 92.50 87 ARG A N 1
ATOM 698 C CA . ARG A 1 87 ? -4.280 13.668 23.609 1.00 92.50 87 ARG A CA 1
ATOM 699 C C . ARG A 1 87 ? -5.643 14.068 24.161 1.00 92.50 87 ARG A C 1
ATOM 701 O O . ARG A 1 87 ? -6.574 13.279 24.040 1.00 92.50 87 ARG A O 1
ATOM 708 N N . GLN A 1 88 ? -5.757 15.259 24.745 1.00 93.88 88 GLN A N 1
ATOM 709 C CA . GLN A 1 88 ? -7.004 15.718 25.336 1.00 93.88 88 GLN A CA 1
ATOM 710 C C . GLN A 1 88 ? -8.018 16.079 24.252 1.00 93.88 88 GLN A C 1
ATOM 712 O O . GLN A 1 88 ? -9.114 15.530 24.266 1.00 93.88 88 GLN A O 1
ATOM 717 N N . ALA A 1 89 ? -7.607 16.834 23.230 1.00 93.75 89 ALA A N 1
ATOM 718 C CA . ALA A 1 89 ? -8.436 17.069 22.047 1.00 93.75 89 ALA A CA 1
ATOM 719 C C . ALA A 1 89 ? -8.927 15.768 21.376 1.00 93.75 89 ALA A C 1
ATOM 721 O O . ALA A 1 89 ? -10.070 15.694 20.931 1.00 93.75 89 ALA A O 1
ATOM 722 N N . LEU A 1 90 ? -8.091 14.718 21.310 1.00 91.19 90 LEU A N 1
ATOM 723 C CA . LEU A 1 90 ? -8.515 13.416 20.776 1.00 91.19 90 LEU A CA 1
ATOM 724 C C . LEU A 1 90 ? -9.564 12.733 21.669 1.00 91.19 90 LEU A C 1
ATOM 726 O O . LEU A 1 90 ? -10.517 12.153 21.151 1.00 91.19 90 LEU A O 1
ATOM 730 N N . ALA A 1 91 ? -9.385 12.784 22.992 1.00 91.19 91 ALA A N 1
ATOM 731 C CA . ALA A 1 91 ? -10.332 12.215 23.948 1.00 91.19 91 ALA A CA 1
ATOM 732 C C . ALA A 1 91 ? -11.678 12.954 23.922 1.00 91.19 91 ALA A C 1
ATOM 734 O O . ALA A 1 91 ? -12.726 12.314 23.926 1.00 91.19 91 ALA A O 1
ATOM 735 N N . GLU A 1 92 ? -11.651 14.283 23.827 1.00 94.44 92 GLU A N 1
ATOM 736 C CA . GLU A 1 92 ? -12.842 15.127 23.693 1.00 94.44 92 GLU A CA 1
ATOM 737 C C . GLU A 1 92 ? -13.576 14.865 22.373 1.00 94.44 92 GLU A C 1
ATOM 739 O O . GLU A 1 92 ? -14.795 14.708 22.376 1.00 94.44 92 GLU A O 1
ATOM 744 N N . TRP A 1 93 ? -12.843 14.735 21.260 1.00 93.06 93 TRP A N 1
ATOM 745 C CA . TRP A 1 93 ? -13.414 14.372 19.958 1.00 93.06 93 TRP A CA 1
ATOM 746 C C . TRP A 1 93 ? -14.090 12.994 19.974 1.00 93.06 93 TRP A C 1
ATOM 748 O O . TRP A 1 93 ? -15.159 12.829 19.387 1.00 93.06 93 TRP A O 1
ATOM 758 N N . LEU A 1 94 ? -13.483 12.004 20.640 1.00 91.88 94 LEU A N 1
ATOM 759 C CA . LEU A 1 94 ? -14.053 10.659 20.752 1.00 91.88 94 LEU A CA 1
ATOM 760 C C . LEU A 1 94 ? -15.268 10.627 21.696 1.00 91.88 94 LEU A C 1
ATOM 762 O O . LEU A 1 94 ? -16.223 9.881 21.464 1.00 91.88 94 LEU A O 1
ATOM 766 N N . GLY A 1 95 ? -15.240 11.427 22.764 1.00 93.81 95 GLY A N 1
ATOM 767 C CA . GLY A 1 95 ? -16.295 11.487 23.769 1.00 93.81 95 GLY A CA 1
ATOM 768 C C . GLY A 1 95 ? -16.544 10.125 24.425 1.00 93.81 95 GLY A C 1
ATOM 769 O O . GLY A 1 95 ? -15.628 9.476 24.925 1.00 93.81 95 GLY A O 1
ATOM 770 N N . THR A 1 96 ? -17.801 9.679 24.423 1.00 92.06 96 THR A N 1
ATOM 771 C CA . THR A 1 96 ? -18.222 8.380 24.983 1.00 92.06 96 THR A CA 1
ATOM 772 C C . THR A 1 96 ? -18.220 7.239 23.961 1.00 92.06 96 THR A C 1
ATOM 774 O O . THR A 1 96 ? -18.595 6.112 24.293 1.00 92.06 96 THR A O 1
ATOM 777 N N . GLN A 1 97 ? -17.826 7.507 22.713 1.00 86.50 97 GLN A N 1
ATOM 778 C CA . GLN A 1 97 ? -17.861 6.520 21.638 1.00 86.50 97 GLN A CA 1
ATOM 779 C C . GLN A 1 97 ? -16.711 5.513 21.765 1.00 86.50 97 GLN A C 1
ATOM 781 O O . GLN A 1 97 ? -15.618 5.826 22.237 1.00 86.50 97 GLN A O 1
ATOM 786 N N . LYS A 1 98 ? -16.933 4.282 21.290 1.00 81.06 98 LYS A N 1
ATOM 787 C CA . LYS A 1 98 ? -15.846 3.310 21.115 1.00 81.06 98 LYS A CA 1
ATOM 788 C C . LYS A 1 98 ? -15.091 3.636 19.828 1.00 81.06 98 LYS A C 1
ATOM 790 O O . LYS A 1 98 ? -15.695 3.719 18.764 1.00 81.06 98 LYS A O 1
ATOM 795 N N . GLY A 1 99 ? -13.775 3.797 19.927 1.00 76.69 99 GLY A N 1
ATOM 796 C CA . GLY A 1 99 ? -12.898 4.062 18.788 1.00 76.69 99 GLY A CA 1
ATOM 797 C C . GLY A 1 99 ? -12.034 2.856 18.432 1.00 76.69 99 GLY A C 1
ATOM 798 O O . GLY A 1 99 ? -11.616 2.102 19.311 1.00 76.69 99 GLY A O 1
ATOM 799 N N . LEU A 1 100 ? -11.726 2.702 17.144 1.00 75.62 100 LEU A N 1
ATOM 800 C CA . LEU A 1 100 ? -10.705 1.774 16.671 1.00 75.62 100 LEU A CA 1
ATOM 801 C C . LEU A 1 100 ? -9.398 2.535 16.448 1.00 75.62 100 LEU A C 1
ATOM 803 O O . LEU A 1 100 ? -9.354 3.486 15.668 1.00 75.62 100 LEU A O 1
ATOM 807 N N . LEU A 1 101 ? -8.332 2.110 17.125 1.00 77.12 101 LEU A N 1
ATOM 808 C CA . LEU A 1 101 ? -7.002 2.672 16.931 1.00 77.12 101 LEU A CA 1
ATOM 809 C C . LEU A 1 101 ? -6.239 1.838 15.901 1.00 77.12 101 LEU A C 1
ATOM 811 O O . LEU A 1 101 ? -6.103 0.626 16.049 1.00 77.12 101 LEU A O 1
ATOM 815 N N . SER A 1 102 ? -5.709 2.494 14.874 1.00 75.50 102 SER A N 1
ATOM 816 C CA . SER A 1 102 ? -4.872 1.862 13.857 1.00 75.50 102 SER A CA 1
ATOM 817 C C . SER A 1 102 ? -3.603 2.664 13.622 1.00 75.50 102 SER A C 1
ATOM 819 O O . SER A 1 102 ? -3.605 3.893 13.716 1.00 75.50 102 SER A O 1
ATOM 821 N N . TRP A 1 103 ? -2.535 1.982 13.220 1.00 80.44 103 TRP A N 1
ATOM 822 C CA . TRP A 1 103 ? -1.346 2.654 12.714 1.00 80.44 103 TRP A CA 1
ATOM 823 C C . TRP A 1 103 ? -1.683 3.464 11.464 1.00 80.44 103 TRP A C 1
ATOM 825 O O . TRP A 1 103 ? -2.315 2.964 10.533 1.00 80.44 103 TRP A O 1
ATOM 835 N N . LYS A 1 104 ? -1.230 4.719 11.430 1.00 84.31 104 LYS A N 1
ATOM 836 C CA . LYS A 1 104 ? -1.271 5.517 10.209 1.00 84.31 104 LYS A CA 1
ATOM 837 C C . LYS A 1 104 ? -0.138 5.057 9.301 1.00 84.31 104 LYS A C 1
ATOM 839 O O . LYS A 1 104 ? 1.030 5.282 9.605 1.00 84.31 104 LYS A O 1
ATOM 844 N N . LEU A 1 105 ? -0.500 4.427 8.193 1.00 86.69 105 LEU A N 1
ATOM 845 C CA . LEU A 1 105 ? 0.456 4.010 7.178 1.00 86.69 105 LEU A CA 1
ATOM 846 C C . LEU A 1 105 ? 1.004 5.232 6.439 1.00 86.69 105 LEU A C 1
ATOM 848 O O . LEU A 1 105 ? 0.271 6.181 6.150 1.00 86.69 105 LEU A O 1
ATOM 852 N N . ASP A 1 106 ? 2.308 5.215 6.173 1.00 84.38 106 ASP A N 1
ATOM 853 C CA . ASP A 1 106 ? 2.989 6.297 5.472 1.00 84.38 106 ASP A CA 1
ATOM 854 C C . ASP A 1 106 ? 3.368 5.874 4.055 1.00 84.38 106 ASP A C 1
ATOM 856 O O . ASP A 1 106 ? 4.475 5.403 3.791 1.00 84.38 106 ASP A O 1
ATOM 860 N N . GLY A 1 107 ? 2.410 6.006 3.142 1.00 90.88 107 GLY A N 1
ATOM 861 C CA . GLY A 1 107 ? 2.559 5.560 1.768 1.00 90.88 107 GLY A CA 1
ATOM 862 C C . GLY A 1 107 ? 1.800 6.435 0.779 1.00 90.88 107 GLY A C 1
ATOM 863 O O . GLY A 1 107 ? 1.822 7.668 0.869 1.00 90.88 107 GLY A O 1
ATOM 864 N N . LEU A 1 108 ? 1.147 5.804 -0.193 1.00 93.50 108 LEU A N 1
ATOM 865 C CA . LEU A 1 108 ? 0.287 6.491 -1.148 1.00 93.50 108 LEU A CA 1
ATOM 866 C C . LEU A 1 108 ? -1.114 5.888 -1.137 1.00 93.50 108 LEU A C 1
ATOM 868 O O . LEU A 1 108 ? -1.282 4.694 -1.363 1.00 93.50 108 LEU A O 1
ATOM 872 N N . THR A 1 109 ? -2.126 6.726 -0.939 1.00 93.12 109 THR A N 1
ATOM 873 C CA . THR A 1 109 ? -3.518 6.282 -0.987 1.00 93.12 109 THR A CA 1
ATOM 874 C C . THR A 1 109 ? -3.892 5.827 -2.395 1.00 93.12 109 THR A C 1
ATOM 876 O O . THR A 1 109 ? -3.737 6.583 -3.363 1.00 93.12 109 THR A O 1
ATOM 879 N N . ILE A 1 110 ? -4.412 4.603 -2.482 1.00 93.50 110 ILE A N 1
ATOM 880 C CA . ILE A 1 110 ? -4.867 3.950 -3.709 1.00 93.50 110 ILE A CA 1
ATOM 881 C C . ILE A 1 110 ? -6.285 3.413 -3.517 1.00 93.50 110 ILE A C 1
ATOM 883 O O . ILE A 1 110 ? -6.645 2.888 -2.458 1.00 93.50 110 ILE A O 1
ATOM 887 N N . VAL A 1 111 ? -7.081 3.524 -4.574 1.00 92.94 111 VAL A N 1
ATOM 888 C CA . VAL A 1 111 ? -8.418 2.945 -4.671 1.00 92.94 111 VAL A CA 1
ATOM 889 C C . VAL A 1 111 ? -8.373 1.782 -5.650 1.00 92.94 111 VAL A C 1
ATOM 891 O O . VAL A 1 111 ? -8.011 1.984 -6.804 1.00 92.94 111 VAL A O 1
ATOM 894 N N . LEU A 1 112 ? -8.739 0.583 -5.202 1.00 92.75 112 LEU A N 1
ATOM 895 C CA . LEU A 1 112 ? -8.915 -0.602 -6.038 1.00 92.75 112 LEU A CA 1
ATOM 896 C C . LEU A 1 112 ? -10.407 -0.820 -6.286 1.00 92.75 112 LEU A C 1
ATOM 898 O O . LEU A 1 112 ? -11.208 -0.741 -5.358 1.00 92.75 112 LEU A O 1
ATOM 902 N N . THR A 1 113 ? -10.777 -1.120 -7.523 1.00 92.00 113 THR A N 1
ATOM 903 C CA . THR A 1 113 ? -12.138 -1.498 -7.908 1.00 92.00 113 THR A CA 1
ATOM 904 C C . THR A 1 113 ? -12.107 -2.898 -8.491 1.00 92.00 113 THR A C 1
ATOM 906 O O . THR A 1 113 ? -11.410 -3.146 -9.478 1.00 92.00 113 THR A O 1
ATOM 909 N N . TYR A 1 114 ? -12.867 -3.795 -7.875 1.00 90.50 114 TYR A N 1
ATOM 910 C CA . TYR A 1 114 ? -13.139 -5.129 -8.384 1.00 90.50 114 TYR A CA 1
ATOM 911 C C . TYR A 1 114 ? -14.563 -5.189 -8.924 1.00 90.50 114 TYR A C 1
ATOM 913 O O . TYR A 1 114 ? -15.487 -4.669 -8.295 1.00 90.50 114 TYR A O 1
ATOM 921 N N . GLU A 1 115 ? -14.732 -5.846 -10.063 1.00 91.81 115 GLU A N 1
ATOM 922 C CA . GLU A 1 115 ? -16.026 -6.126 -10.687 1.00 91.81 115 GLU A CA 1
ATOM 923 C C . GLU A 1 115 ? -16.064 -7.617 -11.026 1.00 91.81 115 GLU A C 1
ATOM 925 O O . GLU A 1 115 ? -15.091 -8.156 -11.557 1.00 91.81 115 GLU A O 1
ATOM 930 N N . ASP A 1 116 ? -17.127 -8.310 -10.610 1.00 89.69 116 ASP A N 1
ATOM 931 C CA . ASP A 1 116 ? -17.305 -9.761 -10.787 1.00 89.69 116 ASP A CA 1
ATOM 932 C C . ASP A 1 116 ? -16.108 -10.609 -10.308 1.00 89.69 116 ASP A C 1
ATOM 934 O O . ASP A 1 116 ? -15.801 -11.704 -10.799 1.00 89.69 116 ASP A O 1
ATOM 938 N N . GLY A 1 117 ? -15.423 -10.092 -9.288 1.00 81.56 117 GLY A N 1
ATOM 939 C CA . GLY A 1 117 ? -14.253 -10.707 -8.683 1.00 81.56 117 GLY A CA 1
ATOM 940 C C . GLY A 1 117 ? -12.952 -10.504 -9.445 1.00 81.56 117 GLY A C 1
ATOM 941 O O . GLY A 1 117 ? -11.983 -11.171 -9.116 1.00 81.56 117 GLY A O 1
ATOM 942 N N . LYS A 1 118 ? -12.876 -9.600 -10.424 1.00 86.75 118 LYS A N 1
ATOM 943 C CA . LYS A 1 118 ? -11.631 -9.259 -11.133 1.00 86.75 118 LYS A CA 1
ATOM 944 C C . LYS A 1 118 ? -11.202 -7.837 -10.816 1.00 86.75 118 LYS A C 1
ATOM 946 O O . LYS A 1 118 ? -12.043 -6.945 -10.753 1.00 86.75 118 LYS A O 1
ATOM 951 N N . LEU A 1 119 ? -9.899 -7.608 -10.647 1.00 87.81 119 LEU A N 1
ATOM 952 C CA . LEU A 1 119 ? -9.351 -6.260 -10.498 1.00 87.81 119 LEU A CA 1
ATOM 953 C C . LEU A 1 119 ? -9.562 -5.492 -11.810 1.00 87.81 119 LEU A C 1
ATOM 955 O O . LEU A 1 119 ? -8.822 -5.681 -12.783 1.00 87.81 119 LEU A O 1
ATOM 959 N N . ALA A 1 120 ? -10.586 -4.643 -11.821 1.00 90.12 120 ALA A N 1
ATOM 960 C CA . ALA A 1 120 ? -11.003 -3.864 -12.977 1.00 90.12 120 ALA A CA 1
ATOM 961 C C . ALA A 1 120 ? -10.199 -2.565 -13.081 1.00 90.12 120 ALA A C 1
ATOM 963 O O . ALA A 1 120 ? -9.764 -2.183 -14.167 1.00 90.12 120 ALA A O 1
ATOM 964 N N . LYS A 1 121 ? -9.967 -1.889 -11.947 1.00 93.12 121 LYS A N 1
ATOM 965 C CA . LYS A 1 121 ? -9.318 -0.573 -11.936 1.00 93.12 121 LYS A CA 1
ATOM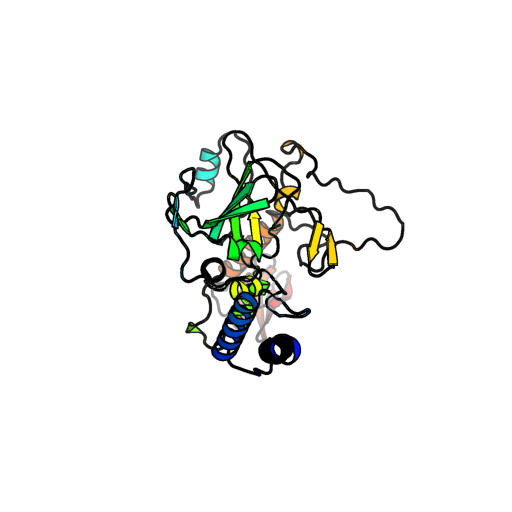 966 C C . LYS A 1 121 ? -8.540 -0.306 -10.656 1.00 93.12 121 LYS A C 1
ATOM 968 O O . LYS A 1 121 ? -8.964 -0.714 -9.578 1.00 93.12 121 LYS A O 1
ATOM 973 N N . ALA A 1 122 ? -7.448 0.445 -10.764 1.00 95.00 122 ALA A N 1
ATOM 974 C CA . ALA A 1 122 ? -6.780 1.042 -9.617 1.00 95.00 122 ALA A CA 1
ATOM 975 C C . ALA A 1 122 ? -6.401 2.502 -9.888 1.00 95.00 122 ALA A C 1
ATOM 977 O O . ALA A 1 122 ? -5.892 2.813 -10.964 1.00 95.00 122 ALA A O 1
ATOM 978 N N . LEU A 1 123 ? -6.628 3.388 -8.915 1.00 95.31 123 LEU A N 1
ATOM 979 C CA . LEU A 1 123 ? -6.325 4.816 -9.030 1.00 95.31 123 LEU A CA 1
ATOM 980 C C . LEU A 1 123 ? -5.533 5.343 -7.836 1.00 95.31 123 LEU A C 1
ATOM 982 O O . LEU A 1 123 ? -5.786 4.955 -6.694 1.00 95.31 123 LEU A O 1
ATOM 986 N N . THR A 1 124 ? -4.643 6.305 -8.077 1.00 95.25 124 THR A N 1
ATOM 987 C CA . THR A 1 124 ? -4.059 7.131 -7.011 1.00 95.25 124 THR A CA 1
ATOM 988 C C . THR A 1 124 ? -5.091 8.115 -6.455 1.00 95.25 124 THR A C 1
ATOM 990 O O . THR A 1 124 ? -6.099 8.424 -7.090 1.00 95.25 124 THR A O 1
ATOM 993 N N . ARG A 1 125 ? -4.843 8.672 -5.263 1.00 91.88 125 ARG A N 1
ATOM 994 C CA . ARG A 1 125 ? -5.709 9.732 -4.719 1.00 91.88 125 ARG A CA 1
ATOM 995 C C . ARG A 1 125 ? -5.732 11.012 -5.562 1.00 91.88 125 ARG A C 1
ATOM 997 O O . ARG A 1 125 ? -6.776 11.657 -5.636 1.00 91.88 125 ARG A O 1
ATOM 1004 N N . GLY A 1 126 ? -4.589 11.399 -6.129 1.00 89.25 126 GLY A N 1
ATOM 1005 C CA . GLY A 1 126 ? -4.398 12.701 -6.771 1.00 89.25 126 GLY A CA 1
ATOM 1006 C C . GLY A 1 126 ? -4.834 13.862 -5.867 1.00 89.25 126 GLY A C 1
ATOM 1007 O O . GLY A 1 126 ? -4.386 13.961 -4.722 1.00 89.25 126 GLY A O 1
ATOM 1008 N N . ASN A 1 127 ? -5.727 14.724 -6.357 1.00 85.44 127 ASN A N 1
ATOM 1009 C CA . ASN A 1 127 ? -6.251 15.867 -5.591 1.00 85.44 127 ASN A CA 1
ATOM 1010 C C . ASN A 1 127 ? -7.466 15.519 -4.703 1.00 85.44 127 ASN A C 1
ATOM 1012 O O . ASN A 1 127 ? -7.993 16.387 -4.010 1.00 85.44 127 ASN A O 1
ATOM 1016 N N . GLY A 1 128 ? -7.891 14.255 -4.695 1.00 86.25 128 GLY A N 1
ATOM 1017 C CA . GLY A 1 128 ? -9.072 13.770 -3.986 1.00 86.25 128 GLY A CA 1
ATOM 1018 C C . GLY A 1 128 ? -10.328 13.685 -4.855 1.00 86.25 128 GLY A C 1
ATOM 1019 O O . GLY A 1 128 ? -11.212 12.902 -4.528 1.00 86.25 128 GLY A O 1
ATOM 1020 N N . ASP A 1 129 ? -10.385 14.410 -5.970 1.00 85.25 129 ASP A N 1
ATOM 1021 C CA . ASP A 1 129 ? -11.475 14.344 -6.952 1.00 85.25 129 ASP A CA 1
ATOM 1022 C C . ASP A 1 129 ? -11.050 13.594 -8.219 1.00 85.25 129 ASP A C 1
ATOM 1024 O O . ASP A 1 129 ? -11.841 12.863 -8.803 1.00 85.25 129 ASP A O 1
ATOM 1028 N N . VAL A 1 130 ? -9.788 13.734 -8.621 1.00 87.62 130 VAL A N 1
ATOM 1029 C CA . VAL A 1 130 ? -9.180 13.111 -9.799 1.00 87.62 130 VAL A CA 1
ATOM 1030 C C . VAL A 1 130 ? -7.873 12.443 -9.390 1.00 87.62 130 VAL A C 1
ATOM 1032 O O . VAL A 1 130 ? -7.045 13.053 -8.707 1.00 87.62 130 VAL A O 1
ATOM 1035 N N . GLY A 1 131 ? -7.702 11.193 -9.811 1.00 92.75 131 GLY A N 1
ATOM 1036 C CA . GLY A 1 131 ? -6.513 10.370 -9.611 1.00 92.75 131 GLY A CA 1
ATOM 1037 C C . GLY A 1 131 ? -5.877 9.942 -10.927 1.00 92.75 131 GLY A C 1
ATOM 1038 O O . GLY A 1 131 ? -6.440 10.159 -11.995 1.00 92.75 131 GLY A O 1
ATOM 1039 N N . GLU A 1 132 ? -4.707 9.321 -10.841 1.00 94.44 132 GLU A N 1
ATOM 1040 C CA . GLU A 1 132 ? -4.028 8.679 -11.973 1.00 94.44 132 GLU A CA 1
ATOM 1041 C C . GLU A 1 132 ? -4.374 7.190 -11.986 1.00 94.44 132 GLU A C 1
ATOM 1043 O O . GLU A 1 132 ? -4.356 6.547 -10.931 1.00 94.44 132 GLU A O 1
ATOM 1048 N N . VAL A 1 133 ? -4.677 6.636 -13.156 1.00 93.56 133 VAL A N 1
ATOM 1049 C CA . VAL A 1 133 ? -4.950 5.210 -13.339 1.00 93.56 133 VAL A CA 1
ATOM 1050 C C . VAL A 1 133 ? -3.630 4.449 -13.279 1.00 93.56 133 VAL A C 1
ATOM 1052 O O . VAL A 1 133 ? -2.750 4.637 -14.109 1.00 93.56 133 VAL A O 1
ATOM 1055 N N . ILE A 1 134 ? -3.506 3.573 -12.286 1.00 95.25 134 ILE A N 1
ATOM 1056 C CA . ILE A 1 134 ? -2.308 2.770 -12.007 1.00 95.25 134 ILE A CA 1
ATOM 1057 C C . ILE A 1 134 ? -2.628 1.272 -11.978 1.00 95.25 134 ILE A C 1
ATOM 1059 O O . ILE A 1 134 ? -1.920 0.494 -11.344 1.00 95.25 134 ILE A O 1
ATOM 1063 N N . THR A 1 135 ? -3.706 0.851 -12.657 1.00 92.25 135 THR A N 1
ATOM 1064 C CA . THR A 1 135 ? -4.177 -0.546 -12.714 1.00 92.25 135 THR A CA 1
ATOM 1065 C C . THR A 1 135 ? -3.048 -1.516 -13.035 1.00 92.25 135 THR A C 1
ATOM 1067 O O . THR A 1 135 ? -2.905 -2.522 -12.346 1.00 92.25 135 THR A O 1
ATOM 1070 N N . SER A 1 136 ? -2.211 -1.181 -14.016 1.00 87.81 136 SER A N 1
ATOM 1071 C CA . SER A 1 136 ? -1.080 -2.015 -14.411 1.00 87.81 136 SER A CA 1
ATOM 1072 C C . SER A 1 136 ? -0.057 -2.214 -13.287 1.00 87.81 136 SER A C 1
ATOM 1074 O O . SER A 1 136 ? 0.301 -3.341 -12.948 1.00 87.81 136 SER A O 1
ATOM 1076 N N . ASN A 1 137 ? 0.325 -1.126 -12.614 1.00 90.50 137 ASN A N 1
ATOM 1077 C CA . ASN A 1 137 ? 1.227 -1.156 -11.463 1.00 90.50 137 ASN A CA 1
ATOM 1078 C C . ASN A 1 137 ? 0.610 -1.886 -10.262 1.00 90.50 137 ASN A C 1
ATOM 1080 O O . ASN A 1 137 ? 1.304 -2.606 -9.553 1.00 90.50 137 ASN A O 1
ATOM 1084 N N . ALA A 1 138 ? -0.697 -1.744 -10.028 1.00 91.19 138 ALA A N 1
ATOM 1085 C CA . ALA A 1 138 ? -1.380 -2.416 -8.923 1.00 91.19 138 ALA A CA 1
ATOM 1086 C C . ALA A 1 138 ? -1.440 -3.942 -9.095 1.00 91.19 138 ALA A C 1
ATOM 1088 O O . ALA A 1 138 ? -1.371 -4.658 -8.095 1.00 91.19 138 ALA A O 1
ATOM 1089 N N . ARG A 1 139 ? -1.526 -4.452 -10.335 1.00 87.75 139 ARG A N 1
ATOM 1090 C CA . ARG A 1 139 ? -1.530 -5.902 -10.626 1.00 87.75 139 ARG A CA 1
ATOM 1091 C C . ARG A 1 139 ? -0.252 -6.607 -10.176 1.00 87.75 139 ARG A C 1
ATOM 1093 O O . ARG A 1 139 ? -0.293 -7.799 -9.892 1.00 87.75 139 ARG A O 1
ATOM 1100 N N . VAL A 1 140 ? 0.860 -5.877 -10.109 1.00 84.62 140 VAL A N 1
ATOM 1101 C CA . VAL A 1 140 ? 2.182 -6.418 -9.763 1.00 84.62 140 VAL A CA 1
ATOM 1102 C C . VAL A 1 140 ? 2.589 -6.128 -8.319 1.00 84.62 140 VAL A C 1
ATOM 1104 O O . VAL A 1 140 ? 3.703 -6.454 -7.903 1.00 84.62 140 VAL A O 1
ATOM 1107 N N . PHE A 1 141 ? 1.698 -5.533 -7.520 1.00 86.12 141 PHE A N 1
ATOM 1108 C CA . PHE A 1 141 ? 1.926 -5.427 -6.085 1.00 86.12 141 PHE A CA 1
ATOM 1109 C C . PHE A 1 141 ? 1.982 -6.817 -5.478 1.00 86.12 141 PHE A C 1
ATOM 1111 O O . PHE A 1 141 ? 1.256 -7.724 -5.876 1.00 86.12 141 PHE A O 1
ATOM 1118 N N . ALA A 1 142 ? 2.807 -6.971 -4.450 1.00 79.94 142 ALA A N 1
ATOM 1119 C CA . ALA A 1 142 ? 3.006 -8.251 -3.815 1.00 79.94 142 ALA A CA 1
ATOM 1120 C C . ALA A 1 142 ? 1.657 -8.833 -3.350 1.00 79.94 142 ALA A C 1
ATOM 1122 O O . ALA A 1 142 ? 1.226 -9.884 -3.799 1.00 79.94 142 ALA A O 1
ATOM 1123 N N . ASN A 1 143 ? 0.939 -8.163 -2.465 1.00 75.50 143 ASN A N 1
ATOM 1124 C CA . ASN A 1 143 ? -0.222 -8.758 -1.804 1.00 75.50 143 ASN A CA 1
ATOM 1125 C C . ASN A 1 143 ? -1.582 -8.355 -2.403 1.00 75.50 143 ASN A C 1
ATOM 1127 O O . ASN A 1 143 ? -2.591 -8.532 -1.721 1.00 75.50 143 ASN A O 1
ATOM 1131 N N . VAL A 1 144 ? -1.628 -7.816 -3.626 1.00 84.75 144 VAL A N 1
ATOM 1132 C CA . VAL A 1 144 ? -2.897 -7.489 -4.297 1.00 84.75 144 VAL A CA 1
ATOM 1133 C C . VAL A 1 144 ? -3.317 -8.664 -5.182 1.00 84.75 144 VAL A C 1
ATOM 1135 O O . VAL A 1 144 ? -2.592 -9.004 -6.114 1.00 84.75 144 VAL A O 1
ATOM 1138 N N . PRO A 1 145 ? -4.467 -9.304 -4.919 1.00 80.31 145 PRO A N 1
ATOM 1139 C CA . PRO A 1 145 ? -4.974 -10.347 -5.796 1.00 80.31 145 PRO A C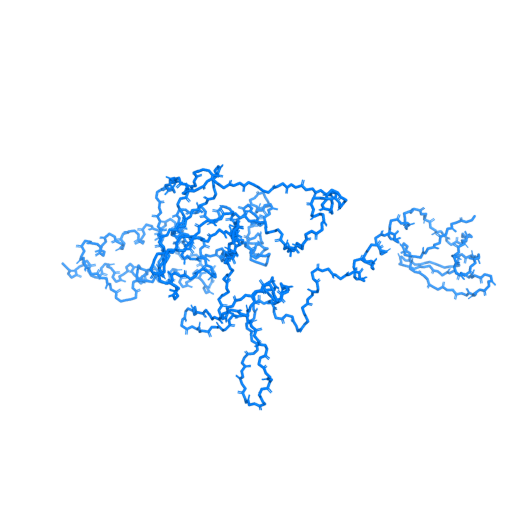A 1
ATOM 1140 C C . PRO A 1 145 ? -5.561 -9.738 -7.075 1.00 80.31 145 PRO A C 1
ATOM 1142 O O . PRO A 1 145 ? -6.296 -8.759 -7.028 1.00 80.31 145 PRO A O 1
ATOM 1145 N N . VAL A 1 146 ? -5.286 -10.336 -8.232 1.00 81.81 146 VAL A N 1
ATOM 1146 C CA . VAL A 1 146 ? -5.945 -9.930 -9.489 1.00 81.81 146 VAL A CA 1
ATOM 1147 C C . VAL A 1 146 ? -7.371 -10.471 -9.601 1.00 81.81 146 VAL A C 1
ATOM 1149 O O . VAL A 1 146 ? -8.188 -9.885 -10.309 1.00 81.81 146 VAL A O 1
ATOM 1152 N N . GLU A 1 147 ? -7.675 -11.542 -8.864 1.00 76.38 147 GLU A N 1
ATOM 1153 C CA . GLU A 1 147 ? -8.999 -12.150 -8.773 1.00 76.38 147 GLU A CA 1
ATOM 1154 C C . GLU A 1 147 ? -9.372 -12.468 -7.320 1.00 76.38 147 GLU A C 1
ATOM 1156 O O . GLU A 1 147 ? -8.534 -12.901 -6.529 1.00 76.38 147 GLU A O 1
ATOM 1161 N N . ILE A 1 148 ? -10.642 -12.267 -6.971 1.00 76.69 148 ILE A N 1
ATOM 1162 C CA . ILE A 1 148 ? -11.219 -12.534 -5.654 1.00 76.69 148 ILE A CA 1
ATOM 1163 C C . ILE A 1 148 ? -12.538 -13.323 -5.781 1.00 76.69 148 ILE A C 1
ATOM 1165 O O . ILE A 1 148 ? -13.212 -13.250 -6.814 1.00 76.69 148 ILE A O 1
ATOM 1169 N N . PRO A 1 149 ? -12.957 -14.056 -4.730 1.00 73.12 149 PRO A N 1
ATOM 1170 C CA . PRO A 1 149 ? -14.211 -14.815 -4.757 1.00 73.12 149 PRO A CA 1
ATOM 1171 C C . PRO A 1 149 ? -15.472 -13.946 -4.862 1.00 73.12 149 PRO A C 1
ATOM 1173 O O . PRO A 1 149 ? -16.469 -14.386 -5.425 1.00 73.12 149 PRO A O 1
ATOM 1176 N N . TYR A 1 150 ? -15.439 -12.721 -4.329 1.00 79.62 150 TYR A N 1
ATOM 1177 C CA . TYR A 1 150 ? -16.590 -11.818 -4.308 1.00 79.62 150 TYR A CA 1
ATOM 1178 C C . TYR A 1 150 ? -17.002 -11.397 -5.724 1.00 79.62 150 TYR A C 1
ATOM 1180 O O . TYR A 1 150 ? -16.199 -10.812 -6.442 1.00 79.62 150 TYR A O 1
ATOM 1188 N N . LYS A 1 151 ? -18.255 -11.667 -6.112 1.00 85.62 151 LYS A N 1
ATOM 1189 C CA . LYS A 1 151 ? -18.776 -11.431 -7.473 1.00 85.62 151 LYS A CA 1
ATOM 1190 C C . LYS A 1 151 ? -19.584 -10.143 -7.647 1.00 85.62 151 LYS A C 1
ATOM 1192 O O . LYS A 1 151 ? -20.169 -9.946 -8.694 1.00 85.62 151 LYS A O 1
ATOM 1197 N N . GLY A 1 152 ? -19.631 -9.269 -6.646 1.00 87.12 152 GLY A N 1
ATOM 1198 C CA . GLY A 1 152 ? -20.232 -7.942 -6.796 1.00 87.12 152 GLY A CA 1
ATOM 1199 C C . GLY A 1 152 ? -19.213 -6.880 -7.214 1.00 87.12 152 GLY A C 1
ATOM 1200 O O . GLY A 1 152 ? -18.022 -7.155 -7.384 1.00 87.12 152 GLY A O 1
ATOM 1201 N N . ARG A 1 153 ? -19.671 -5.627 -7.288 1.00 88.94 153 ARG A N 1
ATOM 1202 C CA . ARG A 1 153 ? -18.782 -4.464 -7.383 1.00 88.94 153 ARG A CA 1
ATOM 1203 C C . ARG A 1 153 ? -18.233 -4.116 -6.002 1.00 88.94 153 ARG A C 1
ATOM 1205 O O . ARG A 1 153 ? -18.996 -3.791 -5.096 1.00 88.94 153 ARG A O 1
ATOM 1212 N N . LEU A 1 154 ? -16.913 -4.135 -5.854 1.00 85.56 154 LEU A N 1
ATOM 1213 C CA . LEU A 1 154 ? -16.223 -3.818 -4.605 1.00 85.56 154 LEU A CA 1
ATOM 1214 C C . LEU A 1 154 ? -15.205 -2.701 -4.826 1.00 85.56 154 LEU A C 1
ATOM 1216 O O . LEU A 1 154 ? -14.285 -2.839 -5.628 1.00 85.56 154 LEU A O 1
ATOM 1220 N N . VAL A 1 155 ? -15.337 -1.612 -4.068 1.00 88.12 155 VAL A N 1
ATOM 1221 C CA . VAL A 1 155 ? -14.379 -0.500 -4.069 1.00 88.12 155 VAL A CA 1
ATOM 1222 C C . VAL A 1 155 ? -13.632 -0.487 -2.740 1.00 88.12 155 VAL A C 1
ATOM 1224 O O . VAL A 1 155 ? -14.210 -0.212 -1.689 1.00 88.12 155 VAL A O 1
ATOM 1227 N N . LEU A 1 156 ? -12.332 -0.767 -2.787 1.00 87.00 156 LEU A N 1
ATOM 1228 C CA . LEU A 1 156 ? -11.446 -0.759 -1.629 1.00 87.00 156 LEU A CA 1
ATOM 1229 C C . LEU A 1 156 ? -10.560 0.478 -1.671 1.00 87.00 156 LEU A C 1
ATOM 1231 O O . LEU A 1 156 ? -9.816 0.705 -2.622 1.00 87.00 156 LEU A O 1
ATOM 1235 N N . ARG A 1 157 ? -10.619 1.277 -0.609 1.00 89.25 157 ARG A N 1
ATOM 1236 C CA . ARG A 1 157 ? -9.652 2.350 -0.360 1.00 89.25 157 ARG A CA 1
ATOM 1237 C C . ARG A 1 157 ? -8.570 1.808 0.564 1.00 89.25 157 ARG A C 1
ATOM 1239 O O . ARG A 1 157 ? -8.843 0.950 1.400 1.00 89.25 157 ARG A O 1
ATOM 1246 N N . GLY A 1 158 ? -7.345 2.278 0.404 1.00 90.19 158 GLY A N 1
ATOM 1247 C CA . GLY A 1 158 ? -6.226 1.803 1.205 1.00 90.19 158 GLY A CA 1
ATOM 1248 C C . GLY A 1 158 ? -4.942 2.536 0.877 1.00 90.19 158 GLY A C 1
ATOM 1249 O O . GLY A 1 158 ? -4.942 3.484 0.092 1.00 90.19 158 GLY A O 1
ATOM 1250 N N . GLU A 1 159 ? -3.851 2.086 1.477 1.00 92.25 159 GLU A N 1
ATOM 1251 C CA . GLU A 1 159 ? -2.534 2.693 1.309 1.00 92.25 159 GLU A CA 1
ATOM 1252 C C . GLU A 1 159 ? -1.587 1.680 0.659 1.00 92.25 159 GLU A C 1
ATOM 1254 O O . GLU A 1 159 ? -1.417 0.562 1.152 1.00 92.25 159 GLU A O 1
ATOM 1259 N N . ALA A 1 160 ? -0.957 2.070 -0.447 1.00 94.56 160 ALA A N 1
ATOM 1260 C CA . ALA A 1 160 ? 0.231 1.394 -0.935 1.00 94.56 160 ALA A CA 1
ATOM 1261 C C . ALA A 1 160 ? 1.419 1.770 -0.062 1.00 94.56 160 ALA A C 1
ATOM 1263 O O . ALA A 1 160 ? 1.617 2.942 0.249 1.00 94.56 160 ALA A O 1
ATOM 1264 N N . VAL A 1 161 ? 2.211 0.780 0.314 1.00 93.50 161 VAL A N 1
ATOM 1265 C CA . VAL A 1 161 ? 3.360 0.913 1.202 1.00 93.50 161 VAL A CA 1
ATOM 1266 C C . VAL A 1 161 ? 4.522 0.084 0.673 1.00 93.50 161 VAL A C 1
ATOM 1268 O O . VAL A 1 161 ? 4.340 -0.882 -0.069 1.00 93.50 161 VAL A O 1
ATOM 1271 N N . ILE A 1 162 ? 5.729 0.436 1.097 1.00 89.38 162 ILE A N 1
ATOM 1272 C CA . ILE A 1 162 ? 6.914 -0.402 0.932 1.00 89.38 162 ILE A CA 1
ATOM 1273 C C . ILE A 1 162 ? 7.406 -0.835 2.312 1.00 89.38 162 ILE A C 1
ATOM 1275 O O . ILE A 1 162 ? 7.300 -0.080 3.281 1.00 89.38 162 ILE A O 1
ATOM 1279 N N . ARG A 1 163 ? 7.912 -2.065 2.427 1.00 86.19 163 ARG A N 1
ATOM 1280 C CA . ARG A 1 163 ? 8.484 -2.550 3.688 1.00 86.19 163 ARG A CA 1
ATOM 1281 C C . ARG A 1 163 ? 9.770 -1.784 3.989 1.00 86.19 163 ARG A C 1
ATOM 1283 O O . ARG A 1 163 ? 10.535 -1.492 3.075 1.00 86.19 163 ARG A O 1
ATOM 1290 N N . TYR A 1 164 ? 10.043 -1.532 5.270 1.00 86.62 164 TYR A N 1
ATOM 1291 C CA . TYR A 1 164 ? 11.296 -0.892 5.690 1.00 86.62 164 TYR A CA 1
ATOM 1292 C C . TYR A 1 164 ? 12.527 -1.656 5.196 1.00 86.62 164 TYR A C 1
ATOM 1294 O O . TYR A 1 164 ? 13.435 -1.044 4.652 1.00 86.62 164 TYR A O 1
ATOM 1302 N N . SER A 1 165 ? 12.510 -2.988 5.279 1.00 86.06 165 SER A N 1
ATOM 1303 C CA . SER A 1 165 ? 13.609 -3.827 4.797 1.00 86.06 165 SER A CA 1
ATOM 1304 C C . SER A 1 165 ? 13.837 -3.726 3.286 1.00 86.06 165 SER A C 1
ATOM 1306 O O . SER A 1 165 ? 14.982 -3.752 2.846 1.00 86.06 165 SER A O 1
ATOM 1308 N N . ASP A 1 166 ? 12.776 -3.613 2.482 1.00 86.31 166 ASP A N 1
ATOM 1309 C CA . ASP A 1 166 ? 12.904 -3.437 1.031 1.00 86.31 166 ASP A CA 1
ATOM 1310 C C . ASP A 1 166 ? 13.377 -2.009 0.699 1.00 86.31 166 ASP A C 1
ATOM 1312 O O . ASP A 1 166 ? 14.263 -1.835 -0.133 1.00 86.31 166 ASP A O 1
ATOM 1316 N N . PHE A 1 167 ? 12.871 -0.991 1.407 1.00 90.94 167 PHE A N 1
ATOM 1317 C CA . PHE A 1 167 ? 13.342 0.396 1.300 1.00 90.94 167 PHE A CA 1
ATOM 1318 C C . PHE A 1 167 ? 14.835 0.535 1.630 1.00 90.94 167 PHE A C 1
ATOM 1320 O O . PHE A 1 167 ? 15.574 1.146 0.861 1.00 90.94 167 PHE A O 1
ATOM 1327 N N . GLU A 1 168 ? 15.289 -0.046 2.742 1.00 89.25 168 GLU A N 1
ATOM 1328 C CA . GLU A 1 168 ? 16.692 -0.013 3.170 1.00 89.25 168 GLU A CA 1
ATOM 1329 C C . GLU A 1 168 ? 17.605 -0.696 2.152 1.00 89.25 168 GLU A C 1
ATOM 1331 O O . GLU A 1 168 ? 18.628 -0.126 1.780 1.00 89.25 168 GLU A O 1
ATOM 1336 N N . LYS A 1 169 ? 17.211 -1.870 1.639 1.00 87.94 169 LYS A N 1
ATOM 1337 C CA . LYS A 1 169 ? 17.953 -2.576 0.582 1.00 87.94 169 LYS A CA 1
ATOM 1338 C C . LYS A 1 169 ? 18.071 -1.744 -0.691 1.00 87.94 169 LYS A C 1
ATOM 1340 O O . LYS A 1 169 ? 19.158 -1.631 -1.246 1.00 87.94 169 LYS A O 1
ATOM 1345 N N . ILE A 1 170 ? 16.968 -1.141 -1.129 1.00 87.31 170 ILE A N 1
ATOM 1346 C CA . ILE A 1 170 ? 16.942 -0.286 -2.320 1.00 87.31 170 ILE A CA 1
ATOM 1347 C C . ILE A 1 170 ? 17.852 0.929 -2.135 1.00 87.31 170 ILE A C 1
ATOM 1349 O O . ILE A 1 170 ? 18.649 1.233 -3.014 1.00 87.31 170 ILE A O 1
ATOM 1353 N N . ASN A 1 171 ? 17.771 1.604 -0.989 1.00 87.94 171 ASN A N 1
ATOM 1354 C CA . ASN A 1 171 ? 18.623 2.756 -0.702 1.00 87.94 171 ASN A CA 1
ATOM 1355 C C . ASN A 1 171 ? 20.100 2.381 -0.538 1.00 87.94 171 ASN A C 1
ATOM 1357 O O . ASN A 1 171 ? 20.961 3.205 -0.835 1.00 87.94 171 ASN A O 1
ATOM 1361 N N . ALA A 1 172 ? 20.406 1.175 -0.059 1.00 89.31 172 ALA A N 1
ATOM 1362 C CA . ALA A 1 172 ? 21.777 0.687 0.056 1.00 89.31 172 ALA A CA 1
ATOM 1363 C C . ALA A 1 172 ? 22.418 0.406 -1.313 1.00 89.31 172 ALA A C 1
ATOM 1365 O O . ALA A 1 172 ? 23.621 0.592 -1.455 1.00 89.31 172 ALA A O 1
ATOM 1366 N N . ALA A 1 173 ? 21.624 0.009 -2.314 1.00 87.31 173 ALA A N 1
ATOM 1367 C CA . ALA A 1 173 ? 22.095 -0.218 -3.682 1.00 87.31 173 ALA A CA 1
ATOM 1368 C C . ALA A 1 173 ? 22.397 1.083 -4.454 1.00 87.31 173 ALA A C 1
ATOM 1370 O O . ALA A 1 173 ? 23.079 1.054 -5.474 1.00 87.31 173 ALA A O 1
ATOM 1371 N N . ILE A 1 174 ? 21.903 2.231 -3.979 1.00 86.69 174 ILE A N 1
ATOM 1372 C CA . ILE A 1 174 ? 22.166 3.540 -4.585 1.00 86.69 174 ILE A CA 1
ATOM 1373 C C . ILE A 1 174 ? 23.485 4.081 -4.017 1.00 86.69 174 ILE A C 1
ATOM 1375 O O . ILE A 1 174 ? 23.576 4.396 -2.828 1.00 86.69 174 ILE A O 1
ATOM 1379 N N . GLY A 1 175 ? 24.513 4.176 -4.863 1.00 79.94 175 GLY A N 1
ATOM 1380 C CA . GLY A 1 175 ? 25.845 4.643 -4.459 1.00 79.94 175 GLY A CA 1
ATOM 1381 C C . GLY A 1 175 ? 25.895 6.134 -4.114 1.00 79.94 175 GLY A C 1
ATOM 1382 O O . GLY A 1 175 ? 26.552 6.522 -3.151 1.00 79.94 175 GLY A O 1
ATOM 1383 N N . ASP A 1 176 ? 25.156 6.958 -4.858 1.00 85.62 176 ASP A N 1
ATOM 1384 C CA . ASP A 1 176 ? 25.079 8.401 -4.632 1.00 85.62 176 ASP A CA 1
ATOM 1385 C C . ASP A 1 176 ? 24.134 8.734 -3.465 1.00 85.62 176 ASP A C 1
ATOM 1387 O O . ASP A 1 176 ? 22.963 8.352 -3.455 1.00 85.62 176 ASP A O 1
ATOM 1391 N N . ALA A 1 177 ? 24.642 9.459 -2.467 1.00 79.50 177 ALA A N 1
ATOM 1392 C CA . ALA A 1 177 ? 23.865 9.867 -1.303 1.00 79.50 177 ALA A CA 1
ATOM 1393 C C . ALA A 1 177 ? 22.700 10.800 -1.670 1.00 79.50 177 ALA A C 1
ATOM 1395 O O . ALA A 1 177 ? 21.638 10.693 -1.049 1.00 79.50 177 ALA A O 1
ATOM 1396 N N . ASP A 1 178 ? 22.861 11.651 -2.685 1.00 80.94 178 ASP A N 1
ATOM 1397 C CA . ASP A 1 178 ? 21.841 12.625 -3.089 1.00 80.94 178 ASP A CA 1
ATOM 1398 C C . ASP A 1 178 ? 20.704 11.982 -3.897 1.00 80.94 178 ASP A C 1
ATOM 1400 O O . ASP A 1 178 ? 19.561 12.449 -3.861 1.00 80.94 178 ASP A O 1
ATOM 1404 N N . ALA A 1 179 ? 20.981 10.851 -4.550 1.00 81.50 179 ALA A N 1
ATOM 1405 C CA . ALA A 1 179 ? 19.990 10.046 -5.259 1.00 81.50 179 ALA A CA 1
ATOM 1406 C C . ALA A 1 179 ? 19.158 9.131 -4.335 1.00 81.50 179 ALA A C 1
ATOM 1408 O O . ALA A 1 179 ? 18.164 8.543 -4.776 1.00 81.50 179 ALA A O 1
ATOM 1409 N N . LYS A 1 180 ? 19.525 8.989 -3.051 1.00 85.94 180 LYS A N 1
ATOM 1410 C CA . LYS A 1 180 ? 18.796 8.126 -2.106 1.00 85.94 180 LYS A CA 1
ATOM 1411 C C . LYS A 1 180 ? 17.411 8.673 -1.786 1.00 85.94 180 LYS A C 1
ATOM 1413 O O . LYS A 1 180 ? 17.181 9.869 -1.590 1.00 85.94 180 LYS A O 1
ATOM 1418 N N . TYR A 1 181 ? 16.458 7.762 -1.626 1.00 87.94 181 TYR A N 1
ATOM 1419 C CA . TYR A 1 181 ? 15.105 8.126 -1.239 1.00 87.94 181 TYR A CA 1
ATOM 1420 C C . TYR A 1 181 ? 15.067 8.567 0.224 1.00 87.94 181 TYR A C 1
ATOM 1422 O O . TYR A 1 181 ? 15.392 7.802 1.132 1.00 87.94 181 TYR A O 1
ATOM 1430 N N . LYS A 1 182 ? 14.583 9.790 0.461 1.00 88.56 182 LYS A N 1
ATOM 1431 C CA . LYS A 1 182 ? 14.506 10.401 1.802 1.00 88.56 182 LYS A CA 1
ATOM 1432 C C . LYS A 1 182 ? 13.644 9.620 2.796 1.00 88.56 182 LYS A C 1
ATOM 1434 O O . LYS A 1 182 ? 13.900 9.655 3.993 1.00 88.56 182 LYS A O 1
ATOM 1439 N N . ASN A 1 183 ? 12.579 8.978 2.320 1.00 88.25 183 ASN A N 1
ATOM 1440 C CA . ASN A 1 183 ? 11.669 8.197 3.153 1.00 88.25 183 ASN A CA 1
ATOM 1441 C C . ASN A 1 183 ? 10.929 7.126 2.319 1.00 88.25 183 ASN A C 1
ATOM 1443 O O . ASN A 1 183 ? 10.848 7.254 1.089 1.00 88.25 183 ASN A O 1
ATOM 1447 N N . PRO A 1 184 ? 10.358 6.092 2.970 1.00 89.88 184 PRO A N 1
ATOM 1448 C CA . PRO A 1 184 ? 9.603 5.032 2.299 1.00 89.88 184 PRO A CA 1
ATOM 1449 C C . PRO A 1 184 ? 8.410 5.544 1.487 1.00 89.88 184 PRO A C 1
ATOM 1451 O O . PRO A 1 184 ? 8.113 5.006 0.421 1.00 89.88 184 PRO A O 1
ATOM 1454 N N . ARG A 1 185 ? 7.751 6.613 1.955 1.00 90.81 185 ARG A N 1
ATOM 1455 C CA . ARG A 1 185 ? 6.600 7.232 1.286 1.00 90.81 185 ARG A CA 1
ATOM 1456 C C . ARG A 1 185 ? 6.959 7.733 -0.112 1.00 90.81 185 ARG A C 1
ATOM 1458 O O . ARG A 1 185 ? 6.226 7.470 -1.062 1.00 90.81 185 ARG A O 1
ATOM 1465 N N . ASN A 1 186 ? 8.086 8.428 -0.248 1.00 88.50 186 ASN A N 1
ATOM 1466 C CA . ASN A 1 186 ? 8.558 8.982 -1.515 1.00 88.50 186 ASN A CA 1
ATOM 1467 C C . ASN A 1 186 ? 8.913 7.869 -2.501 1.00 88.50 186 ASN A C 1
ATOM 1469 O O . ASN A 1 186 ? 8.475 7.917 -3.651 1.00 88.50 186 ASN A O 1
ATOM 1473 N N . LEU A 1 187 ? 9.640 6.846 -2.036 1.00 91.25 187 LEU A N 1
ATOM 1474 C CA . LEU A 1 187 ? 9.954 5.675 -2.851 1.00 91.25 187 LEU A CA 1
ATOM 1475 C C . LEU A 1 187 ? 8.675 4.972 -3.313 1.00 91.25 187 LEU A C 1
ATOM 1477 O O . LEU A 1 187 ? 8.503 4.725 -4.505 1.00 91.25 187 LEU A O 1
ATOM 1481 N N . CYS A 1 188 ? 7.751 4.697 -2.392 1.00 93.00 188 CYS A N 1
ATOM 1482 C CA . CYS A 1 188 ? 6.477 4.068 -2.714 1.00 93.00 188 CYS A CA 1
ATOM 1483 C C . CYS A 1 188 ? 5.695 4.904 -3.733 1.00 93.00 188 CYS A C 1
ATOM 1485 O O . CYS A 1 188 ? 5.302 4.394 -4.776 1.00 93.00 188 CYS A O 1
ATOM 1487 N N . SER A 1 189 ? 5.543 6.207 -3.496 1.00 90.06 189 SER A N 1
ATOM 1488 C CA . SER A 1 189 ? 4.783 7.090 -4.377 1.00 90.06 189 SER A CA 1
ATOM 1489 C C . SER A 1 189 ? 5.370 7.194 -5.788 1.00 90.06 189 SER A C 1
ATOM 1491 O O . SER A 1 189 ? 4.603 7.251 -6.749 1.00 90.06 189 SER A O 1
ATOM 1493 N N . GLY A 1 190 ? 6.698 7.206 -5.932 1.00 90.31 190 GLY A N 1
ATOM 1494 C CA . GLY A 1 190 ? 7.354 7.132 -7.242 1.00 90.31 190 GLY A CA 1
ATOM 1495 C C . GLY A 1 190 ? 7.192 5.760 -7.899 1.00 90.31 190 GLY A C 1
ATOM 1496 O O . GLY A 1 190 ? 6.958 5.670 -9.099 1.00 90.31 190 GLY A O 1
ATOM 1497 N N . SER A 1 191 ? 7.248 4.689 -7.108 1.00 92.88 191 SER A N 1
ATOM 1498 C CA . SER A 1 191 ? 7.129 3.306 -7.587 1.00 92.88 191 SER A CA 1
ATOM 1499 C C . SER A 1 191 ? 5.714 2.954 -8.057 1.00 92.88 191 SER A C 1
ATOM 1501 O O . SER A 1 191 ? 5.560 2.204 -9.011 1.00 92.88 191 SER A O 1
ATOM 1503 N N . VAL A 1 192 ? 4.668 3.506 -7.431 1.00 93.62 192 VAL A N 1
ATOM 1504 C CA . VAL A 1 192 ? 3.265 3.322 -7.862 1.00 93.62 192 VAL A CA 1
ATOM 1505 C C . VAL A 1 192 ? 2.994 3.981 -9.217 1.00 93.62 192 VAL A C 1
ATOM 1507 O O . VAL A 1 192 ? 2.075 3.578 -9.924 1.00 93.62 192 VAL A O 1
ATOM 1510 N N . ARG A 1 193 ? 3.772 5.008 -9.565 1.00 92.19 193 ARG A N 1
ATOM 1511 C CA . ARG A 1 193 ? 3.570 5.849 -10.749 1.00 92.19 193 ARG A CA 1
ATOM 1512 C C . ARG A 1 193 ? 4.600 5.582 -11.848 1.00 92.19 193 ARG A C 1
ATOM 1514 O O . ARG A 1 193 ? 4.856 6.452 -12.670 1.00 92.19 193 ARG A O 1
ATOM 1521 N N . GLN A 1 194 ? 5.219 4.403 -11.839 1.00 90.19 194 GLN A N 1
ATOM 1522 C CA . GLN A 1 194 ? 6.113 4.008 -12.922 1.00 90.19 194 GLN A CA 1
ATOM 1523 C C . GLN A 1 194 ? 5.319 3.787 -14.203 1.00 90.19 194 GLN A C 1
ATOM 1525 O O . GLN A 1 194 ? 4.196 3.292 -14.170 1.00 90.19 194 GLN A O 1
ATOM 1530 N N . LEU A 1 195 ? 5.921 4.158 -15.324 1.00 82.94 195 LEU A N 1
ATOM 1531 C CA . LEU A 1 195 ? 5.362 3.881 -16.640 1.00 82.94 195 LEU A CA 1
ATOM 1532 C C . LEU A 1 195 ? 5.576 2.420 -17.037 1.00 82.94 195 LEU A C 1
ATOM 1534 O O . LEU A 1 195 ? 4.705 1.831 -17.660 1.00 82.94 195 LEU A O 1
ATOM 1538 N N . ASN A 1 196 ? 6.701 1.834 -16.620 1.00 82.75 196 ASN A N 1
ATOM 1539 C CA . ASN A 1 196 ? 6.988 0.412 -16.751 1.00 82.75 196 ASN A CA 1
ATOM 1540 C C . ASN A 1 196 ? 6.729 -0.289 -15.409 1.00 82.75 196 ASN A C 1
ATOM 1542 O O . ASN A 1 196 ? 7.468 -0.095 -14.436 1.00 82.75 196 ASN A O 1
ATOM 1546 N N . ASN A 1 197 ? 5.693 -1.121 -15.353 1.00 82.00 197 ASN A N 1
ATOM 1547 C CA . ASN A 1 197 ? 5.290 -1.797 -14.119 1.00 82.00 197 ASN A CA 1
ATOM 1548 C C . ASN A 1 197 ? 6.283 -2.898 -13.664 1.00 82.00 197 ASN A C 1
ATOM 1550 O O . ASN A 1 197 ? 6.231 -3.311 -12.504 1.00 82.00 197 ASN A O 1
ATOM 1554 N N . ARG A 1 198 ? 7.243 -3.326 -14.503 1.00 79.19 198 ARG A N 1
ATOM 1555 C CA . ARG A 1 198 ? 8.359 -4.203 -14.091 1.00 79.19 198 ARG A CA 1
ATOM 1556 C C . ARG A 1 198 ? 9.143 -3.558 -12.953 1.00 79.19 198 ARG A C 1
ATOM 1558 O O . ARG A 1 198 ? 9.412 -4.204 -11.942 1.00 79.19 198 ARG A O 1
ATOM 1565 N N . ILE A 1 199 ? 9.398 -2.252 -13.067 1.00 81.19 199 ILE A N 1
ATOM 1566 C CA . ILE A 1 199 ? 10.066 -1.470 -12.022 1.00 81.19 199 ILE A CA 1
ATOM 1567 C C . ILE A 1 199 ? 9.235 -1.530 -10.740 1.00 81.19 199 ILE A C 1
ATOM 1569 O O . ILE A 1 199 ? 9.767 -1.794 -9.669 1.00 81.19 199 ILE A O 1
ATOM 1573 N N . THR A 1 200 ? 7.916 -1.340 -10.815 1.00 86.81 200 THR A N 1
ATOM 1574 C CA . THR A 1 200 ? 7.036 -1.450 -9.639 1.00 86.81 200 THR A CA 1
ATOM 1575 C C . THR A 1 200 ? 7.109 -2.830 -8.983 1.00 86.81 200 THR A C 1
ATOM 1577 O O . THR A 1 200 ? 7.136 -2.922 -7.751 1.00 86.81 200 THR A O 1
ATOM 1580 N N . ALA A 1 201 ? 7.164 -3.894 -9.783 1.00 80.31 201 ALA A N 1
ATOM 1581 C CA . ALA A 1 201 ? 7.236 -5.267 -9.297 1.00 80.31 201 ALA A CA 1
ATOM 1582 C C . ALA A 1 201 ? 8.521 -5.532 -8.499 1.00 80.31 201 ALA A C 1
ATOM 1584 O O . ALA A 1 201 ? 8.468 -6.100 -7.404 1.00 80.31 201 ALA A O 1
ATOM 1585 N N . GLU A 1 202 ? 9.660 -5.039 -8.989 1.00 81.44 202 GLU A N 1
ATOM 1586 C CA . GLU A 1 202 ? 10.962 -5.130 -8.314 1.00 81.44 202 GLU A CA 1
ATOM 1587 C C . GLU A 1 202 ? 10.980 -4.397 -6.968 1.00 81.44 202 GLU A C 1
ATOM 1589 O O . GLU A 1 202 ? 11.656 -4.816 -6.027 1.00 81.44 202 GLU A O 1
ATOM 1594 N N . ARG A 1 203 ? 10.182 -3.332 -6.829 1.00 85.81 203 ARG A N 1
ATOM 1595 C CA . ARG A 1 203 ? 10.042 -2.567 -5.576 1.00 85.81 203 ARG A CA 1
ATOM 1596 C C . ARG A 1 203 ? 9.166 -3.271 -4.537 1.00 85.81 203 ARG A C 1
ATOM 1598 O O . ARG A 1 203 ? 9.082 -2.796 -3.405 1.00 85.81 203 ARG A O 1
ATOM 1605 N N . ARG A 1 204 ? 8.519 -4.387 -4.902 1.00 84.75 204 ARG A N 1
ATOM 1606 C CA . ARG A 1 204 ? 7.732 -5.266 -4.013 1.00 84.75 204 ARG A CA 1
ATOM 1607 C C . ARG A 1 204 ? 6.696 -4.518 -3.172 1.00 84.75 204 ARG A C 1
ATOM 1609 O O . ARG A 1 204 ? 6.494 -4.820 -1.992 1.00 84.75 204 ARG A O 1
ATOM 1616 N N . LEU A 1 205 ? 6.029 -3.541 -3.783 1.00 90.19 205 LEU A N 1
ATOM 1617 C CA . LEU A 1 205 ? 5.019 -2.745 -3.095 1.00 90.19 205 LEU A CA 1
ATOM 1618 C C . LEU A 1 205 ? 3.915 -3.633 -2.524 1.00 90.19 205 LEU A C 1
ATOM 1620 O O . LEU A 1 205 ? 3.520 -4.636 -3.118 1.00 90.19 205 LEU A O 1
ATOM 1624 N N . CYS A 1 206 ? 3.417 -3.253 -1.357 1.00 89.62 206 CYS A N 1
ATOM 1625 C CA . CYS A 1 206 ? 2.281 -3.886 -0.711 1.00 89.62 206 CYS A CA 1
ATOM 1626 C C . CYS A 1 206 ? 1.121 -2.891 -0.643 1.00 89.62 206 CYS A C 1
ATOM 1628 O O . CYS A 1 206 ? 1.323 -1.682 -0.642 1.00 89.62 206 CYS A O 1
ATOM 1630 N N . TYR A 1 207 ? -0.095 -3.398 -0.534 1.00 89.12 207 TYR A N 1
ATOM 1631 C CA . TYR A 1 207 ? -1.306 -2.626 -0.316 1.00 89.12 207 TYR A CA 1
ATOM 1632 C C . TYR A 1 207 ? -1.961 -3.054 0.985 1.00 89.12 207 TYR A C 1
ATOM 1634 O O . TYR A 1 207 ? -2.117 -4.247 1.252 1.00 89.12 207 TYR A O 1
ATOM 1642 N N . VAL A 1 208 ? -2.380 -2.089 1.789 1.00 86.06 208 VAL A N 1
ATOM 1643 C CA . VAL A 1 208 ? -3.212 -2.349 2.959 1.00 86.06 208 VAL A CA 1
ATOM 1644 C C . VAL A 1 208 ? -4.569 -1.711 2.714 1.00 86.06 208 VAL A C 1
ATOM 1646 O O . VAL A 1 208 ? -4.702 -0.487 2.722 1.00 86.06 208 VAL A O 1
ATOM 1649 N N . GLY A 1 209 ? -5.570 -2.560 2.477 1.00 82.38 209 GLY A N 1
ATOM 1650 C CA . GLY A 1 209 ? -6.960 -2.143 2.335 1.00 82.38 209 GLY A CA 1
ATOM 1651 C C . GLY A 1 209 ? -7.489 -1.622 3.666 1.00 82.38 209 GLY A C 1
ATOM 1652 O O . GLY A 1 209 ? -7.567 -2.362 4.643 1.00 82.38 209 GLY A O 1
ATOM 1653 N N . MET A 1 210 ? -7.838 -0.342 3.698 1.00 75.38 210 MET A N 1
ATOM 1654 C CA . MET A 1 210 ? -8.460 0.332 4.832 1.00 75.38 210 MET A CA 1
ATOM 1655 C C . MET A 1 210 ? -9.540 1.247 4.268 1.00 75.38 210 MET A C 1
ATOM 1657 O O . MET A 1 210 ? -9.279 2.398 3.904 1.00 75.38 210 MET A O 1
ATOM 1661 N N . THR A 1 211 ? -10.756 0.718 4.136 1.00 67.12 211 THR A N 1
ATOM 1662 C CA . THR A 1 211 ? -11.870 1.549 3.687 1.00 67.12 211 THR A CA 1
ATOM 1663 C C . THR A 1 211 ? -12.411 2.385 4.844 1.00 67.12 211 THR A C 1
ATOM 1665 O O . THR A 1 211 ? -12.184 2.096 6.015 1.00 67.12 211 THR A O 1
ATOM 1668 N N . ARG A 1 212 ? -13.088 3.481 4.514 1.00 69.62 212 ARG A N 1
ATOM 1669 C CA . ARG A 1 212 ? -13.920 4.230 5.456 1.00 69.62 212 ARG A CA 1
ATOM 1670 C C . ARG A 1 212 ? -15.344 4.024 4.996 1.00 69.62 212 ARG A C 1
ATOM 1672 O O . ARG A 1 212 ? -15.616 4.180 3.809 1.00 69.62 212 ARG A O 1
ATOM 1679 N N . ALA A 1 213 ? -16.226 3.709 5.925 1.00 64.81 213 ALA A N 1
ATOM 1680 C CA . ALA A 1 213 ? -17.631 3.548 5.629 1.00 64.81 213 ALA A CA 1
ATOM 1681 C C . ALA A 1 213 ? -18.463 4.257 6.682 1.00 64.81 213 ALA A C 1
ATOM 1683 O O . ALA A 1 213 ? -18.100 4.280 7.857 1.00 64.81 213 ALA A O 1
ATOM 1684 N N . LYS A 1 214 ? -19.565 4.850 6.231 1.00 59.78 214 LYS A N 1
ATOM 1685 C CA . LYS A 1 214 ? -20.549 5.475 7.112 1.00 59.78 214 LYS A CA 1
ATOM 1686 C C . LYS A 1 214 ? -21.419 4.425 7.811 1.00 59.78 214 LYS A C 1
ATOM 1688 O O . LYS A 1 214 ? -21.811 4.636 8.948 1.00 59.78 214 LYS A O 1
ATOM 1693 N N . GLU A 1 215 ? -21.679 3.310 7.126 1.00 64.56 215 GLU A N 1
ATOM 1694 C CA . GLU A 1 215 ? -22.581 2.245 7.580 1.00 64.56 215 GLU A CA 1
ATOM 1695 C C . GLU A 1 215 ? -21.838 0.918 7.777 1.00 64.56 215 GLU A C 1
ATOM 1697 O O . GLU A 1 215 ? -21.841 0.372 8.875 1.00 64.56 215 GLU A O 1
ATOM 1702 N N . THR A 1 216 ? -21.135 0.423 6.749 1.00 67.94 216 THR A N 1
ATOM 1703 C CA . THR A 1 216 ? -20.497 -0.906 6.787 1.00 67.94 216 THR A CA 1
ATOM 1704 C C . THR A 1 216 ? -19.029 -0.860 6.387 1.00 67.94 216 THR A C 1
ATOM 1706 O O . THR A 1 216 ? -18.693 -0.628 5.226 1.00 67.94 216 THR A O 1
ATOM 1709 N N . LEU A 1 217 ? -18.135 -1.120 7.342 1.00 74.12 217 LEU A N 1
ATOM 1710 C CA . LEU A 1 217 ? -16.698 -1.204 7.099 1.00 74.12 217 LEU A CA 1
ATOM 1711 C C . LEU A 1 217 ? -16.313 -2.613 6.628 1.00 74.12 217 LEU A C 1
ATOM 1713 O O . LEU A 1 217 ? -16.316 -3.552 7.416 1.00 74.12 217 LEU A O 1
ATOM 1717 N N . ILE A 1 218 ? -15.922 -2.748 5.359 1.00 71.44 218 ILE A N 1
ATOM 1718 C CA . ILE A 1 218 ? -15.404 -4.014 4.825 1.00 71.44 218 ILE A CA 1
ATOM 1719 C C . ILE A 1 218 ? -13.891 -4.064 5.024 1.00 71.44 218 ILE A C 1
ATOM 1721 O O . ILE A 1 218 ? -13.154 -3.219 4.507 1.00 71.44 218 ILE A O 1
ATOM 1725 N N . LEU A 1 219 ? -13.426 -5.083 5.742 1.00 73.12 219 LEU A N 1
ATOM 1726 C CA . LEU A 1 219 ? -12.010 -5.384 5.902 1.00 73.12 219 LEU A CA 1
ATOM 1727 C C . LEU A 1 219 ? -11.695 -6.710 5.216 1.00 73.12 219 LEU A C 1
ATOM 1729 O O . LEU A 1 219 ? -12.417 -7.689 5.374 1.00 73.12 219 LEU A O 1
ATOM 1733 N N . THR A 1 220 ? -10.604 -6.746 4.460 1.00 68.25 220 THR A N 1
ATOM 1734 C CA . THR A 1 220 ? -10.204 -7.937 3.707 1.00 68.25 220 THR A CA 1
ATOM 1735 C C . THR A 1 220 ? -8.896 -8.491 4.246 1.00 68.25 220 THR A C 1
ATOM 1737 O O . THR A 1 220 ? -7.933 -7.745 4.429 1.00 68.25 220 THR A O 1
ATOM 1740 N N . SER A 1 221 ? -8.839 -9.808 4.429 1.00 68.44 221 SER A N 1
ATOM 1741 C CA . SER A 1 221 ? -7.605 -10.545 4.692 1.00 68.44 221 SER A CA 1
ATOM 1742 C C . SER A 1 221 ? -7.438 -11.619 3.630 1.00 68.44 221 SER A C 1
ATOM 1744 O O . SER A 1 221 ? -8.371 -12.368 3.357 1.00 68.44 221 SER A O 1
ATOM 1746 N N . ALA A 1 222 ? -6.244 -11.730 3.053 1.00 66.12 222 ALA A N 1
ATOM 1747 C CA . ALA A 1 222 ? -5.896 -12.919 2.290 1.00 66.12 222 ALA A CA 1
ATOM 1748 C C . ALA A 1 222 ? -5.634 -14.063 3.282 1.00 66.12 222 ALA A C 1
ATOM 1750 O O . ALA A 1 222 ? -4.883 -13.877 4.243 1.00 66.12 222 ALA A O 1
ATOM 1751 N N . ALA A 1 223 ? -6.255 -15.226 3.077 1.00 60.50 223 ALA A N 1
ATOM 1752 C CA . ALA A 1 223 ? -5.990 -16.441 3.860 1.00 60.50 223 ALA A CA 1
ATOM 1753 C C . ALA A 1 223 ? -4.858 -17.290 3.253 1.00 60.50 223 ALA A C 1
ATOM 1755 O O . ALA A 1 223 ? -4.158 -18.026 3.947 1.00 60.50 223 ALA A O 1
ATOM 1756 N N . MET A 1 224 ? -4.663 -17.169 1.942 1.00 61.59 224 MET A N 1
ATOM 1757 C CA . MET A 1 224 ? -3.607 -17.830 1.193 1.00 61.59 224 MET A CA 1
ATOM 1758 C C . MET A 1 224 ? -3.185 -16.951 0.022 1.00 61.59 224 MET A C 1
ATOM 1760 O O . MET A 1 224 ? -3.964 -16.138 -0.480 1.00 61.59 224 MET A O 1
ATOM 1764 N N . ARG A 1 225 ? -1.951 -17.137 -0.428 1.00 62.19 225 ARG A N 1
ATOM 1765 C CA . ARG A 1 225 ? -1.402 -16.499 -1.617 1.00 62.19 225 ARG A CA 1
ATOM 1766 C C . ARG A 1 225 ? -0.581 -17.520 -2.384 1.00 62.19 225 ARG A C 1
ATOM 1768 O O . ARG A 1 225 ? 0.249 -18.200 -1.793 1.00 62.19 225 ARG A O 1
ATOM 1775 N N . THR A 1 226 ? -0.766 -17.574 -3.697 1.00 52.41 226 THR A N 1
ATOM 1776 C CA . THR A 1 226 ? 0.073 -18.386 -4.582 1.00 52.41 226 THR A CA 1
ATOM 1777 C C . THR A 1 226 ? 0.996 -17.477 -5.380 1.00 52.41 226 THR A C 1
ATOM 1779 O O . THR A 1 226 ? 0.537 -16.563 -6.061 1.00 52.41 226 THR A O 1
ATOM 1782 N N . LEU A 1 227 ? 2.303 -17.707 -5.283 1.00 49.81 227 LEU A N 1
ATOM 1783 C CA . LEU A 1 227 ? 3.329 -17.020 -6.064 1.00 49.81 227 LEU A CA 1
ATOM 1784 C C . LEU A 1 227 ? 4.240 -18.034 -6.719 1.00 49.81 227 LEU A C 1
ATOM 1786 O O . LEU A 1 227 ? 4.780 -18.896 -6.032 1.00 49.81 227 LEU A O 1
ATOM 1790 N N . TYR A 1 228 ? 4.446 -17.900 -8.029 1.00 50.03 228 TYR A N 1
ATOM 1791 C CA . TYR A 1 228 ? 5.375 -18.748 -8.782 1.00 50.03 228 TYR A CA 1
ATOM 1792 C C . TYR A 1 228 ? 5.143 -20.251 -8.530 1.00 50.03 228 TYR A C 1
ATOM 1794 O O . TYR A 1 228 ? 6.078 -21.014 -8.310 1.00 50.03 228 TYR A O 1
ATOM 1802 N N . GLY A 1 229 ? 3.872 -20.666 -8.477 1.00 49.72 229 GLY A N 1
ATOM 1803 C CA . GLY A 1 229 ? 3.476 -22.054 -8.203 1.00 49.72 229 GLY A CA 1
ATOM 1804 C C . GLY A 1 229 ? 3.565 -22.490 -6.734 1.00 49.72 229 GLY A C 1
ATOM 1805 O O . GLY A 1 229 ? 3.146 -23.597 -6.408 1.00 49.72 229 GLY A O 1
ATOM 1806 N N . ARG A 1 230 ? 4.051 -21.636 -5.825 1.00 48.03 230 ARG A N 1
ATOM 1807 C CA . ARG A 1 230 ? 4.087 -21.899 -4.383 1.00 48.03 230 ARG A CA 1
ATOM 1808 C C . ARG A 1 230 ? 2.903 -21.245 -3.683 1.00 48.03 230 ARG A C 1
ATOM 1810 O O . ARG A 1 230 ? 2.745 -20.030 -3.741 1.00 48.03 230 ARG A O 1
ATOM 1817 N N . THR A 1 231 ? 2.110 -22.045 -2.981 1.00 57.66 231 THR A N 1
ATOM 1818 C CA . THR A 1 231 ? 1.009 -21.564 -2.140 1.00 57.66 231 THR A CA 1
ATOM 1819 C C . THR A 1 231 ? 1.482 -21.396 -0.702 1.00 57.66 231 THR A C 1
ATOM 1821 O O . THR A 1 231 ? 1.812 -22.375 -0.037 1.00 57.66 231 THR A O 1
ATOM 1824 N N . ASP A 1 232 ? 1.480 -20.160 -0.217 1.00 56.62 232 ASP A N 1
ATOM 1825 C CA . ASP A 1 232 ? 1.734 -19.824 1.178 1.00 56.62 232 ASP A CA 1
ATOM 1826 C C . ASP A 1 232 ? 0.412 -19.449 1.865 1.00 56.62 232 ASP A C 1
ATOM 1828 O O . ASP A 1 232 ? -0.371 -18.641 1.360 1.00 56.62 232 ASP A O 1
ATOM 1832 N N . TYR A 1 233 ? 0.164 -20.015 3.045 1.00 60.91 233 TYR A N 1
ATOM 1833 C CA . TYR A 1 233 ? -0.947 -19.596 3.898 1.00 60.91 233 TYR A CA 1
ATOM 1834 C C . TYR A 1 233 ? -0.562 -18.299 4.603 1.00 60.91 233 TYR A C 1
ATOM 1836 O O . TYR A 1 233 ? 0.408 -18.248 5.366 1.00 60.91 233 TYR A O 1
ATOM 1844 N N . THR A 1 234 ? -1.304 -17.235 4.324 1.00 60.28 234 THR A N 1
ATOM 1845 C CA . THR A 1 234 ? -1.050 -15.913 4.887 1.00 60.28 234 THR A CA 1
ATOM 1846 C C . THR A 1 234 ? -1.745 -15.803 6.237 1.00 60.28 234 THR A C 1
ATOM 1848 O O . THR A 1 234 ? -2.908 -16.172 6.391 1.00 60.28 234 THR A O 1
ATOM 1851 N N . ARG A 1 235 ? -1.030 -15.310 7.254 1.00 57.31 235 ARG A N 1
ATOM 1852 C CA . ARG A 1 235 ? -1.650 -15.030 8.557 1.00 57.31 235 ARG A CA 1
ATOM 1853 C C . ARG A 1 235 ? -2.524 -13.782 8.455 1.00 57.31 235 ARG A C 1
ATOM 1855 O O . ARG A 1 235 ? -2.176 -12.833 7.754 1.00 57.31 235 ARG A O 1
ATOM 1862 N N . GLU A 1 236 ? -3.618 -13.780 9.216 1.00 65.75 236 GLU A N 1
ATOM 1863 C CA . GLU A 1 236 ? -4.428 -12.587 9.474 1.00 65.75 236 GLU A CA 1
ATOM 1864 C C . GLU A 1 236 ? -3.520 -11.416 9.897 1.00 65.75 236 GLU A C 1
ATOM 1866 O O . GLU A 1 236 ? -2.600 -11.590 10.709 1.00 65.75 236 GLU A O 1
ATOM 1871 N N . SER A 1 237 ? -3.769 -10.225 9.340 1.00 67.56 237 SER A N 1
ATOM 1872 C CA . SER A 1 237 ? -2.978 -9.033 9.658 1.00 67.56 237 SER A CA 1
ATOM 1873 C C . SER A 1 237 ? -3.038 -8.708 11.156 1.00 67.56 237 SER A C 1
ATOM 1875 O O . SER A 1 237 ? -4.038 -8.961 11.831 1.00 67.56 237 SER A O 1
ATOM 1877 N N . GLN A 1 238 ? -1.965 -8.119 11.697 1.00 67.19 238 GLN A N 1
ATOM 1878 C CA . GLN A 1 238 ? -1.915 -7.730 13.112 1.00 67.19 238 GLN A CA 1
ATOM 1879 C C . GLN A 1 238 ? -3.093 -6.825 13.502 1.00 67.19 238 GLN A C 1
ATOM 1881 O O . GLN A 1 238 ? -3.681 -7.017 14.558 1.00 67.19 238 GLN A O 1
ATOM 1886 N N . PHE A 1 239 ? -3.473 -5.905 12.615 1.00 72.44 239 PHE A N 1
ATOM 1887 C CA . PHE A 1 239 ? -4.621 -5.028 12.811 1.00 72.44 239 PHE A CA 1
ATOM 1888 C C . PHE A 1 239 ? -5.910 -5.814 13.069 1.00 72.44 239 PHE A C 1
ATOM 1890 O O . PHE A 1 239 ? -6.557 -5.605 14.089 1.00 72.44 239 PHE A O 1
ATOM 1897 N N . LEU A 1 240 ? -6.254 -6.771 12.202 1.00 72.50 240 LEU A N 1
ATOM 1898 C CA . LEU A 1 240 ? -7.475 -7.560 12.369 1.00 72.50 240 LEU A CA 1
ATOM 1899 C C . LEU A 1 240 ? -7.439 -8.432 13.626 1.00 72.50 240 LEU A C 1
ATOM 1901 O O . LEU A 1 240 ? -8.465 -8.603 14.281 1.00 72.50 240 LEU A O 1
ATOM 1905 N N . ARG A 1 241 ? -6.262 -8.938 14.010 1.00 72.25 241 ARG A N 1
ATOM 1906 C CA . ARG A 1 241 ? -6.072 -9.690 15.262 1.00 72.25 241 ARG A CA 1
ATOM 1907 C C . ARG A 1 241 ? -6.301 -8.852 16.519 1.00 72.25 241 ARG A C 1
ATOM 1909 O O . ARG A 1 241 ? -6.678 -9.414 17.543 1.00 72.25 241 ARG A O 1
ATOM 1916 N N . GLU A 1 242 ? -6.020 -7.556 16.453 1.00 71.50 242 GLU A N 1
ATOM 1917 C CA . GLU A 1 242 ? -6.127 -6.622 17.579 1.00 71.50 242 GLU A CA 1
ATOM 1918 C C . GLU A 1 242 ? -7.501 -5.959 17.684 1.00 71.50 242 GLU A C 1
ATOM 1920 O O . GLU A 1 242 ? -7.868 -5.496 18.764 1.00 71.50 242 GLU A O 1
ATOM 1925 N N . VAL A 1 243 ? -8.270 -5.929 16.592 1.00 74.88 243 VAL A N 1
ATOM 1926 C CA . VAL A 1 243 ? -9.666 -5.488 16.626 1.00 74.88 243 VAL A CA 1
ATOM 1927 C C . VAL A 1 243 ? -10.453 -6.422 17.547 1.00 74.88 243 VAL A C 1
ATOM 1929 O O . VAL A 1 243 ? -10.343 -7.647 17.456 1.00 74.88 243 VAL A O 1
ATOM 1932 N N . ASP A 1 244 ? -11.260 -5.840 18.437 1.00 75.19 244 ASP A N 1
ATOM 1933 C CA . ASP A 1 244 ? -12.181 -6.596 19.284 1.00 75.19 244 ASP A CA 1
ATOM 1934 C C . ASP A 1 244 ? -13.094 -7.448 18.398 1.00 75.19 244 ASP A C 1
ATOM 1936 O O . ASP A 1 244 ? -13.887 -6.920 17.620 1.00 75.19 244 ASP A O 1
ATOM 1940 N N . LYS A 1 245 ? -12.971 -8.774 18.507 1.00 75.38 245 LYS A N 1
ATOM 1941 C CA . LYS A 1 245 ? -13.677 -9.717 17.632 1.00 75.38 245 LYS A CA 1
ATOM 1942 C C . LYS A 1 245 ? -15.197 -9.616 17.756 1.00 75.38 245 LYS A C 1
ATOM 1944 O O . LYS A 1 245 ? -15.890 -9.985 16.823 1.00 75.38 245 LYS A O 1
ATOM 1949 N N . ARG A 1 246 ? -15.711 -9.048 18.853 1.00 75.56 246 ARG A N 1
ATOM 1950 C CA . ARG A 1 246 ? -17.144 -8.748 19.029 1.00 75.56 246 ARG A CA 1
ATOM 1951 C C . ARG A 1 246 ? -17.646 -7.628 18.112 1.00 75.56 246 ARG A C 1
ATOM 1953 O O . ARG A 1 246 ? -18.847 -7.413 18.039 1.00 75.56 246 ARG A O 1
ATOM 1960 N N . LEU A 1 247 ? -16.739 -6.880 17.482 1.00 75.31 247 LEU A N 1
ATOM 1961 C CA . LEU A 1 247 ? -17.038 -5.823 16.510 1.00 75.31 247 LEU A CA 1
ATOM 1962 C C . LEU A 1 247 ? -16.913 -6.309 15.059 1.00 75.31 247 LEU A C 1
ATOM 1964 O O . LEU A 1 247 ? -17.068 -5.506 14.141 1.00 75.31 247 LEU A O 1
ATOM 1968 N N . LEU A 1 248 ? -16.561 -7.579 14.848 1.00 74.88 248 LEU A N 1
ATOM 1969 C CA . LEU A 1 248 ? -16.364 -8.171 13.532 1.00 74.88 248 LEU A CA 1
ATOM 1970 C C . LEU A 1 248 ? -17.403 -9.267 13.301 1.00 74.88 248 LEU A C 1
ATOM 1972 O O . LEU A 1 248 ? -17.740 -10.014 14.215 1.00 74.88 248 LEU A O 1
ATOM 1976 N N . GLU A 1 249 ? -17.839 -9.399 12.053 1.00 71.25 249 GLU A N 1
ATOM 1977 C CA . GLU A 1 249 ? -18.708 -10.478 11.585 1.00 71.25 249 GLU A CA 1
ATOM 1978 C C . GLU A 1 249 ? -18.132 -11.064 10.282 1.00 71.25 249 GLU A C 1
ATOM 1980 O O . GLU A 1 249 ? -17.492 -10.350 9.504 1.00 71.25 249 GLU A O 1
ATOM 1985 N N . GLY A 1 250 ? -18.347 -12.363 10.041 1.00 67.88 250 GLY A N 1
ATOM 1986 C CA . GLY A 1 250 ? -17.996 -13.052 8.791 1.00 67.88 250 GLY A CA 1
ATOM 1987 C C . GLY A 1 250 ? -16.816 -14.033 8.860 1.00 67.88 250 GLY A C 1
ATOM 1988 O O . GLY A 1 250 ? -16.121 -14.159 9.868 1.00 67.88 250 GLY A O 1
ATOM 1989 N N . ASP A 1 251 ? -16.574 -14.718 7.738 1.00 56.66 251 ASP A N 1
ATOM 1990 C CA . ASP A 1 251 ? -15.669 -15.880 7.621 1.00 56.66 251 ASP A CA 1
ATOM 1991 C C . ASP A 1 251 ? -14.172 -15.557 7.793 1.00 56.66 251 ASP A C 1
ATOM 1993 O O . ASP A 1 251 ? -13.333 -16.452 7.894 1.00 56.66 251 ASP A O 1
ATOM 1997 N N . ALA A 1 252 ? -13.809 -14.272 7.808 1.00 52.41 252 ALA A N 1
ATOM 1998 C CA . ALA A 1 252 ? -12.425 -13.811 7.925 1.00 52.41 252 ALA A CA 1
ATOM 1999 C C . ALA A 1 252 ? -11.927 -13.712 9.380 1.00 52.41 252 ALA A C 1
ATOM 2001 O O . ALA A 1 252 ? -10.763 -13.366 9.602 1.00 52.41 252 ALA A O 1
ATOM 2002 N N . ILE A 1 253 ? -12.775 -13.999 10.375 1.00 56.28 253 ILE A N 1
ATOM 2003 C CA . ILE A 1 253 ? -12.374 -14.019 11.784 1.00 56.28 253 ILE A CA 1
ATOM 2004 C C . ILE A 1 253 ? -11.559 -15.290 12.032 1.00 56.28 253 ILE A C 1
ATOM 2006 O O . ILE A 1 253 ? -12.096 -16.388 12.145 1.00 56.28 253 ILE A O 1
ATOM 2010 N N . PHE A 1 254 ? -10.234 -15.149 12.109 1.00 53.78 254 PHE A N 1
ATOM 2011 C CA . PHE A 1 254 ? -9.358 -16.284 12.386 1.00 53.78 254 PHE A CA 1
ATOM 2012 C C . PHE A 1 254 ? -9.620 -16.843 13.791 1.00 53.78 254 PHE A C 1
ATOM 2014 O O . PHE A 1 254 ? -9.252 -16.238 14.802 1.00 53.78 254 PHE A O 1
ATOM 2021 N N . GLU A 1 255 ? -10.179 -18.047 13.854 1.00 51.03 255 GLU A N 1
ATOM 2022 C CA . GLU A 1 255 ? -10.193 -18.854 15.067 1.00 51.03 255 GLU A CA 1
ATOM 2023 C C . GLU A 1 255 ? -8.919 -19.699 15.138 1.00 51.03 255 GLU A C 1
ATOM 2025 O O . GLU A 1 255 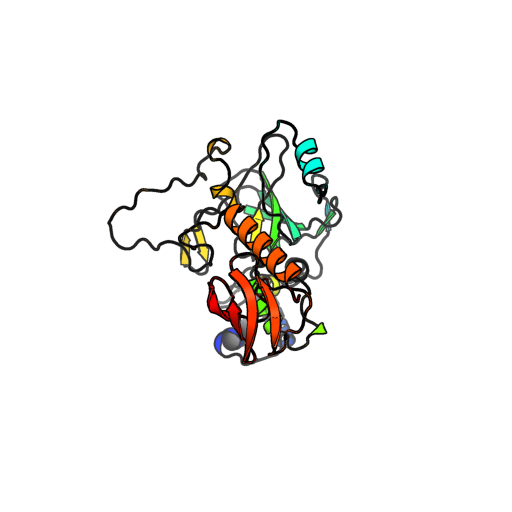? -8.572 -20.452 14.222 1.00 51.03 255 GLU A O 1
ATOM 2030 N N . ARG A 1 256 ? -8.185 -19.583 16.248 1.00 46.06 256 ARG A N 1
ATOM 2031 C CA . ARG A 1 256 ? -6.992 -20.399 16.477 1.00 46.06 256 ARG A CA 1
ATOM 2032 C C . ARG A 1 256 ? -7.419 -21.858 16.637 1.00 46.06 256 ARG A C 1
ATOM 2034 O O . ARG A 1 256 ? -7.818 -22.259 17.726 1.00 46.06 256 ARG A O 1
ATOM 2041 N N . ARG A 1 257 ? -7.271 -22.662 15.580 1.00 42.03 257 ARG A N 1
ATOM 2042 C CA . ARG A 1 257 ? -7.456 -24.115 15.681 1.00 42.03 257 ARG A CA 1
ATOM 2043 C C . ARG A 1 257 ? -6.498 -24.691 16.742 1.00 42.03 257 ARG A C 1
ATOM 2045 O O . ARG A 1 257 ? -5.327 -24.280 16.778 1.00 42.03 257 ARG A O 1
ATOM 2052 N N . PRO A 1 258 ? -6.960 -25.599 17.623 1.00 36.09 258 PRO A N 1
ATOM 2053 C CA . PRO A 1 258 ? -6.087 -26.321 18.543 1.00 36.09 258 PRO A CA 1
ATOM 2054 C C . PRO A 1 258 ? -4.953 -27.000 17.768 1.00 36.09 258 PRO A C 1
ATOM 2056 O O . PRO A 1 258 ? -5.149 -27.437 16.635 1.00 36.09 258 PRO A O 1
ATOM 2059 N N . ARG A 1 259 ? -3.749 -27.054 18.353 1.00 42.72 259 ARG A N 1
ATOM 2060 C CA . ARG A 1 259 ? -2.627 -27.787 17.752 1.00 42.72 259 ARG A CA 1
ATOM 2061 C C . ARG A 1 259 ? -2.986 -29.265 17.729 1.00 42.72 259 ARG A C 1
ATOM 2063 O O . ARG A 1 259 ? -2.911 -29.911 18.769 1.00 42.72 259 ARG A O 1
ATOM 2070 N N . ASP A 1 260 ? -3.338 -29.773 16.560 1.00 36.03 260 ASP A N 1
ATOM 2071 C CA . ASP A 1 260 ? -3.358 -31.206 16.341 1.00 36.03 260 ASP A CA 1
ATOM 2072 C C . ASP A 1 260 ? -1.906 -31.692 16.247 1.00 36.03 260 ASP A C 1
ATOM 2074 O O . ASP A 1 260 ? -1.079 -31.111 15.539 1.00 36.03 260 ASP A O 1
ATOM 2078 N N . THR A 1 261 ? -1.558 -32.700 17.037 1.00 38.25 261 THR A N 1
ATOM 2079 C CA . THR A 1 261 ? -0.198 -33.236 17.225 1.00 38.25 261 THR A CA 1
ATOM 2080 C C . THR A 1 261 ? 0.280 -34.105 16.050 1.00 38.25 261 THR A C 1
ATOM 2082 O O . THR A 1 261 ? 1.122 -34.982 16.224 1.00 38.25 261 THR A O 1
ATOM 2085 N N . GLY A 1 262 ? -0.248 -33.871 14.848 1.00 35.16 262 GLY A N 1
ATOM 2086 C CA . GLY A 1 262 ? 0.105 -34.564 13.609 1.00 35.16 262 GLY A CA 1
ATOM 2087 C C . GLY A 1 262 ? 1.143 -33.796 12.788 1.00 35.16 262 GLY A C 1
ATOM 2088 O O . GLY A 1 262 ? 1.141 -32.568 12.756 1.00 35.16 262 GLY A O 1
ATOM 2089 N N . LEU A 1 263 ? 2.052 -34.528 12.142 1.00 36.28 263 LEU A N 1
ATOM 2090 C CA . LEU A 1 263 ? 3.220 -34.020 11.420 1.00 36.28 263 LEU A CA 1
ATOM 2091 C C . LEU A 1 263 ? 2.944 -32.794 10.520 1.00 36.28 263 LEU A C 1
ATOM 2093 O O . LEU A 1 263 ? 2.068 -32.810 9.663 1.00 36.28 263 LEU A O 1
ATOM 2097 N N . GLY A 1 264 ? 3.837 -31.800 10.609 1.00 41.03 264 GLY A N 1
ATOM 2098 C CA . GLY A 1 264 ? 4.312 -31.089 9.416 1.00 41.03 264 GLY A CA 1
ATOM 2099 C C . GLY A 1 264 ? 3.505 -29.899 8.893 1.00 41.03 264 GLY A C 1
ATOM 2100 O O . GLY A 1 264 ? 3.682 -29.541 7.732 1.00 41.03 264 GLY A O 1
ATOM 2101 N N . VAL A 1 265 ? 2.673 -29.231 9.697 1.00 35.28 265 VAL A N 1
ATOM 2102 C CA . VAL A 1 265 ? 2.062 -27.965 9.250 1.00 35.28 265 VAL A CA 1
ATOM 2103 C C . VAL A 1 265 ? 3.052 -26.818 9.458 1.00 35.28 265 VAL A C 1
ATOM 2105 O O . VAL A 1 265 ? 3.310 -26.397 10.586 1.00 35.28 265 VAL A O 1
ATOM 2108 N N . SER A 1 266 ? 3.625 -26.329 8.354 1.00 37.94 266 SER A N 1
ATOM 2109 C CA . SER A 1 266 ? 4.455 -25.122 8.301 1.00 37.94 266 SER A CA 1
ATOM 2110 C C . SER A 1 266 ? 3.798 -23.991 9.097 1.00 37.94 266 SER A C 1
ATOM 2112 O O . SER A 1 266 ? 2.734 -23.483 8.738 1.00 37.94 266 SER A O 1
ATOM 2114 N N . THR A 1 267 ? 4.412 -23.602 10.213 1.00 38.09 267 THR A N 1
ATOM 2115 C CA . THR A 1 267 ? 3.950 -22.489 11.041 1.00 38.09 267 THR A CA 1
ATOM 2116 C C . THR A 1 267 ? 4.307 -21.160 10.383 1.00 38.09 267 THR A C 1
ATOM 2118 O O . THR A 1 267 ? 5.188 -20.479 10.886 1.00 38.09 267 THR A O 1
ATOM 2121 N N . GLY A 1 268 ? 3.627 -20.795 9.295 1.00 37.50 268 GLY A N 1
ATOM 2122 C CA . GLY A 1 268 ? 3.582 -19.431 8.753 1.00 37.50 268 GLY A CA 1
ATOM 2123 C C . GLY A 1 268 ? 4.918 -18.853 8.256 1.00 37.50 268 GLY A C 1
ATOM 2124 O O . GLY A 1 268 ? 5.882 -18.719 8.996 1.00 37.50 268 GLY A O 1
ATOM 2125 N N . SER A 1 269 ? 4.932 -18.491 6.977 1.00 36.75 269 SER A N 1
ATOM 2126 C CA . SER A 1 269 ? 5.858 -17.585 6.276 1.00 36.75 269 SER A CA 1
ATOM 2127 C C . SER A 1 269 ? 7.059 -16.967 7.033 1.00 36.75 269 SER A C 1
ATOM 2129 O O . SER A 1 269 ? 6.946 -16.296 8.055 1.00 36.75 269 SER A O 1
ATOM 2131 N N . ILE A 1 270 ? 8.219 -17.031 6.365 1.00 36.81 270 ILE A N 1
ATOM 2132 C CA . ILE A 1 270 ? 9.482 -16.289 6.603 1.00 36.81 270 ILE A CA 1
ATOM 2133 C C . ILE A 1 270 ? 9.312 -14.745 6.499 1.00 36.81 270 ILE A C 1
ATOM 2135 O O . ILE A 1 270 ? 10.273 -13.984 6.508 1.00 36.81 270 ILE A O 1
ATOM 2139 N N . ASP A 1 271 ? 8.089 -14.222 6.413 1.00 39.16 271 ASP A N 1
ATOM 2140 C CA . ASP A 1 271 ? 7.804 -12.830 6.046 1.00 39.16 271 ASP A CA 1
ATOM 2141 C C . ASP A 1 271 ? 7.949 -11.803 7.184 1.00 39.16 271 ASP A C 1
ATOM 2143 O O . ASP A 1 271 ? 7.619 -10.633 6.983 1.00 39.16 271 ASP A O 1
ATOM 2147 N N . GLY A 1 272 ? 8.480 -12.207 8.344 1.00 37.16 272 GLY A N 1
ATOM 2148 C CA . GLY A 1 272 ? 8.846 -11.307 9.444 1.00 37.16 272 GLY A CA 1
ATOM 2149 C C . GLY A 1 272 ? 7.693 -10.886 10.362 1.00 37.16 272 GLY A C 1
ATOM 2150 O O . GLY A 1 272 ? 7.942 -10.260 11.388 1.00 37.16 272 GLY A O 1
ATOM 2151 N N . TYR A 1 273 ? 6.449 -11.281 10.074 1.00 37.41 273 TYR A N 1
ATOM 2152 C CA . TYR A 1 273 ? 5.298 -11.083 10.977 1.00 37.41 273 TYR A CA 1
ATOM 2153 C C . TYR A 1 273 ? 5.147 -12.213 12.012 1.00 37.41 273 TYR A C 1
ATOM 2155 O O . TYR A 1 273 ? 4.266 -12.191 12.875 1.00 37.41 273 TYR A O 1
ATOM 2163 N N . ALA A 1 274 ? 6.020 -13.218 11.935 1.00 39.19 274 ALA A N 1
ATOM 2164 C CA . ALA A 1 274 ? 6.019 -14.422 12.751 1.00 39.19 274 ALA A CA 1
ATOM 2165 C C . ALA A 1 274 ? 6.885 -14.308 14.021 1.00 39.19 274 ALA A C 1
ATOM 2167 O O . ALA A 1 274 ? 7.569 -15.258 14.397 1.00 39.19 274 ALA A O 1
ATOM 2168 N N . ALA A 1 275 ? 6.838 -13.181 14.738 1.00 38.59 275 ALA A N 1
ATOM 2169 C CA . ALA A 1 275 ? 7.263 -13.215 16.136 1.00 38.59 275 ALA A CA 1
ATOM 2170 C C . ALA A 1 275 ? 6.258 -14.067 16.938 1.00 38.59 275 ALA A C 1
ATOM 2172 O O . ALA A 1 275 ? 5.038 -13.933 16.791 1.00 38.59 275 ALA A O 1
ATOM 2173 N N . LYS A 1 276 ? 6.775 -14.985 17.767 1.00 41.38 276 LYS A N 1
ATOM 2174 C CA . LYS A 1 276 ? 5.987 -15.909 18.611 1.00 41.38 276 LYS A CA 1
ATOM 2175 C C . LYS A 1 276 ? 5.046 -15.158 19.563 1.00 41.38 276 LYS A C 1
ATOM 2177 O O . LYS A 1 276 ? 3.973 -15.655 19.896 1.00 41.38 276 LYS A O 1
ATOM 2182 N N . GLU A 1 277 ? 5.440 -13.947 19.939 1.00 43.12 277 GLU A N 1
ATOM 2183 C CA . GLU A 1 277 ? 4.661 -13.002 20.724 1.00 43.12 277 GLU A CA 1
ATOM 2184 C C . GLU A 1 277 ? 4.273 -11.819 19.843 1.00 43.12 277 GLU A C 1
ATOM 2186 O O . GLU A 1 277 ? 5.096 -11.264 19.119 1.00 43.12 277 GLU A O 1
ATOM 219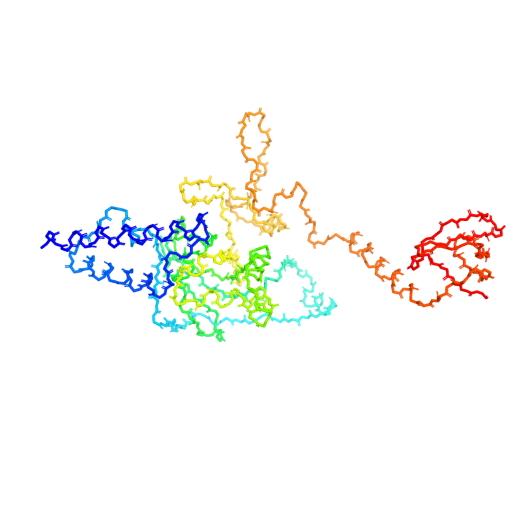1 N N . SER A 1 278 ? 2.997 -11.442 19.886 1.00 39.09 278 SER A N 1
ATOM 2192 C CA . SER A 1 278 ? 2.534 -10.229 19.213 1.00 39.09 278 SER A CA 1
ATOM 2193 C C . SER A 1 278 ? 2.978 -9.038 20.063 1.00 39.09 278 SER A C 1
ATOM 2195 O O . SER A 1 278 ? 2.543 -8.955 21.214 1.00 39.09 278 SER A O 1
ATOM 2197 N N . PRO A 1 279 ? 3.864 -8.150 19.576 1.00 41.47 279 PRO A N 1
ATOM 2198 C CA . PRO A 1 279 ? 4.194 -6.945 20.318 1.00 41.47 279 PRO A CA 1
ATOM 2199 C C . PRO A 1 279 ? 2.909 -6.133 20.481 1.00 41.47 279 PRO A C 1
ATOM 2201 O O . PRO A 1 279 ? 2.252 -5.814 19.493 1.00 41.47 279 PRO A O 1
ATOM 2204 N N . LYS A 1 280 ? 2.519 -5.841 21.728 1.00 42.00 280 LYS A N 1
ATOM 2205 C CA . LYS A 1 280 ? 1.328 -5.027 21.994 1.00 42.00 280 LYS A CA 1
ATOM 2206 C C . LYS A 1 280 ? 1.498 -3.667 21.298 1.00 42.00 280 LYS A C 1
ATOM 2208 O O . LYS A 1 280 ? 2.565 -3.066 21.448 1.00 42.00 280 LYS A O 1
ATOM 2213 N N . PRO A 1 281 ? 0.472 -3.155 20.595 1.00 39.34 281 PRO A N 1
ATOM 2214 C CA . PRO A 1 281 ? 0.543 -1.870 19.893 1.00 39.34 281 PRO A CA 1
ATOM 2215 C C . PRO A 1 281 ? 0.805 -0.715 20.872 1.00 39.34 281 PRO A C 1
ATOM 2217 O O . PRO A 1 281 ? 1.427 0.282 20.517 1.00 39.34 281 PRO A O 1
ATOM 2220 N N . TYR A 1 282 ? 0.417 -0.904 22.137 1.00 43.34 282 TYR A N 1
ATOM 2221 C CA . TYR A 1 282 ? 0.852 -0.108 23.272 1.00 43.34 282 TYR A CA 1
ATOM 2222 C C . TYR A 1 282 ? 1.222 -1.032 24.438 1.00 43.34 282 TYR A C 1
ATOM 2224 O O . TYR A 1 282 ? 0.376 -1.709 25.023 1.00 43.34 282 TYR A O 1
ATOM 2232 N N . ASP A 1 283 ? 2.507 -1.065 24.777 1.00 52.97 283 ASP A N 1
ATOM 2233 C CA . ASP A 1 283 ? 2.995 -1.640 26.025 1.00 52.97 283 ASP A CA 1
ATOM 2234 C C . ASP A 1 283 ? 3.305 -0.483 26.976 1.00 52.97 283 ASP A C 1
ATOM 2236 O O . ASP A 1 283 ? 4.370 0.137 26.902 1.00 52.97 283 ASP A O 1
ATOM 2240 N N . ALA A 1 284 ? 2.344 -0.180 27.852 1.00 51.16 284 ALA A N 1
ATOM 2241 C CA . ALA A 1 284 ? 2.458 0.882 28.848 1.00 51.16 284 ALA A CA 1
ATOM 2242 C C . ALA A 1 284 ? 3.742 0.753 29.679 1.00 51.16 284 ALA A C 1
ATOM 2244 O O . ALA A 1 284 ? 4.375 1.755 30.003 1.00 51.16 284 ALA A O 1
ATOM 2245 N N . LEU A 1 285 ? 4.166 -0.480 29.976 1.00 51.34 285 LEU A N 1
ATOM 2246 C CA . LEU A 1 285 ? 5.340 -0.759 30.791 1.00 51.34 285 LEU A CA 1
ATOM 2247 C C . LEU A 1 285 ? 6.631 -0.503 30.008 1.00 51.34 285 LEU A C 1
ATOM 2249 O O . LEU A 1 285 ? 7.581 0.068 30.541 1.00 51.34 285 LEU A O 1
ATOM 2253 N N . ARG A 1 286 ? 6.675 -0.904 28.734 1.00 55.12 286 ARG A N 1
ATOM 2254 C CA . ARG A 1 286 ? 7.809 -0.636 27.838 1.00 55.12 286 ARG A CA 1
ATOM 2255 C C . ARG A 1 286 ? 7.937 0.851 27.522 1.00 55.12 286 ARG A C 1
ATOM 2257 O O . ARG A 1 286 ? 9.055 1.362 27.533 1.00 55.12 286 ARG A O 1
ATOM 2264 N N . TYR A 1 287 ? 6.821 1.544 27.297 1.00 52.97 287 TYR A N 1
ATOM 2265 C CA . TYR A 1 287 ? 6.800 2.992 27.096 1.00 52.97 287 TYR A CA 1
ATOM 2266 C C . TYR A 1 287 ? 7.234 3.732 28.364 1.00 52.97 287 TYR A C 1
ATOM 2268 O O . TYR A 1 287 ? 8.107 4.592 28.291 1.00 52.97 287 TYR A O 1
ATOM 2276 N N . ALA A 1 288 ? 6.714 3.342 29.533 1.00 57.81 288 ALA A N 1
ATOM 2277 C CA . ALA A 1 288 ? 7.151 3.884 30.817 1.00 57.81 288 ALA A CA 1
ATOM 2278 C C . ALA A 1 288 ? 8.654 3.661 31.029 1.00 57.81 288 ALA A C 1
ATOM 2280 O O . ALA A 1 288 ? 9.369 4.615 31.302 1.00 57.81 288 ALA A O 1
ATOM 2281 N N . LYS A 1 289 ? 9.173 2.447 30.796 1.00 57.25 289 LYS A N 1
ATOM 2282 C CA . LYS A 1 289 ? 10.615 2.150 30.890 1.00 57.25 289 LYS A CA 1
ATOM 2283 C C . LYS A 1 289 ? 11.462 2.987 29.927 1.00 57.25 289 LYS A C 1
ATOM 2285 O O . LYS A 1 289 ? 12.544 3.427 30.311 1.00 57.25 289 LYS A O 1
ATOM 2290 N N . ALA A 1 290 ? 11.001 3.198 28.695 1.00 57.16 290 ALA A N 1
ATOM 2291 C CA . ALA A 1 290 ? 11.697 4.024 27.710 1.00 57.16 290 ALA A CA 1
ATOM 2292 C C . ALA A 1 290 ? 11.689 5.510 28.101 1.00 57.16 290 ALA A C 1
ATOM 2294 O O . ALA A 1 290 ? 12.736 6.148 28.054 1.00 57.16 290 ALA A O 1
ATOM 2295 N N . ALA A 1 291 ? 10.552 6.032 28.568 1.00 51.12 291 ALA A N 1
ATOM 2296 C CA . ALA A 1 291 ? 10.428 7.397 29.075 1.00 51.12 291 ALA A CA 1
ATOM 2297 C C . ALA A 1 291 ? 11.268 7.613 30.345 1.00 51.12 291 ALA A C 1
ATOM 2299 O O . ALA A 1 291 ? 11.950 8.626 30.467 1.00 51.12 291 ALA A O 1
ATOM 2300 N N . THR A 1 292 ? 11.304 6.640 31.262 1.00 52.59 292 THR A N 1
ATOM 2301 C CA . THR A 1 292 ? 12.179 6.679 32.441 1.00 52.59 292 THR A CA 1
ATOM 2302 C C . THR A 1 292 ? 13.649 6.656 32.033 1.00 52.59 292 THR A C 1
ATOM 2304 O O . THR A 1 292 ? 14.417 7.452 32.554 1.00 52.59 292 THR A O 1
ATOM 2307 N N . ARG A 1 293 ? 14.058 5.811 31.075 1.00 50.41 293 ARG A N 1
ATOM 2308 C CA . ARG A 1 293 ? 15.438 5.818 30.553 1.00 50.41 293 ARG A CA 1
ATOM 2309 C C . ARG A 1 293 ? 15.803 7.146 29.895 1.00 50.41 293 ARG A C 1
ATOM 2311 O O . ARG A 1 293 ? 16.889 7.641 30.161 1.00 50.41 293 ARG A O 1
ATOM 2318 N N . ALA A 1 294 ? 14.904 7.725 29.101 1.00 44.75 294 ALA A N 1
ATOM 2319 C CA . ALA A 1 294 ? 15.106 9.022 28.459 1.00 44.75 294 ALA A CA 1
ATOM 2320 C C . ALA A 1 294 ? 15.221 10.164 29.485 1.00 44.75 294 ALA A C 1
ATOM 2322 O O . ALA A 1 294 ? 16.086 11.026 29.354 1.00 44.75 294 ALA A O 1
ATOM 2323 N N . ASN A 1 295 ? 14.410 10.134 30.547 1.00 46.88 295 ASN A N 1
ATOM 2324 C CA . ASN A 1 295 ? 14.488 11.097 31.648 1.00 46.88 295 ASN A CA 1
ATOM 2325 C C . ASN A 1 295 ? 15.758 10.916 32.490 1.00 46.88 295 ASN A C 1
ATOM 2327 O O . ASN A 1 295 ? 16.337 11.904 32.925 1.00 46.88 295 ASN A O 1
ATOM 2331 N N . VAL A 1 296 ? 16.226 9.679 32.687 1.00 48.00 296 VAL A N 1
ATOM 2332 C CA . VAL A 1 296 ? 17.508 9.397 33.356 1.00 48.00 296 VAL A CA 1
ATOM 2333 C C . VAL A 1 296 ? 18.685 9.877 32.500 1.00 48.00 296 VAL A C 1
ATOM 2335 O O . VAL A 1 296 ? 19.595 10.492 33.041 1.00 48.00 296 VAL A O 1
ATOM 2338 N N . SER A 1 297 ? 18.653 9.689 31.176 1.00 44.72 297 SER A N 1
ATOM 2339 C CA . SER A 1 297 ? 19.693 10.218 30.279 1.00 44.72 297 SER A CA 1
ATOM 2340 C C . SER A 1 297 ? 19.651 11.741 30.130 1.00 44.72 297 SER A C 1
ATOM 2342 O O . SER A 1 297 ? 20.694 12.355 29.953 1.00 44.72 297 SER A O 1
ATOM 2344 N N . ALA A 1 298 ? 18.471 12.364 30.226 1.00 40.34 298 ALA A N 1
ATOM 2345 C CA . ALA A 1 298 ? 18.323 13.821 30.187 1.00 40.34 298 ALA A CA 1
ATOM 2346 C C . ALA A 1 298 ? 18.711 14.491 31.518 1.00 40.34 298 ALA A C 1
ATOM 2348 O O . ALA A 1 298 ? 19.189 15.619 31.519 1.00 40.34 298 ALA A O 1
ATOM 2349 N N . ALA A 1 299 ? 18.546 13.791 32.647 1.00 42.47 299 ALA A N 1
ATOM 2350 C CA . ALA A 1 299 ? 19.029 14.231 33.957 1.00 42.47 299 ALA A CA 1
ATOM 2351 C C . ALA A 1 299 ? 20.535 13.982 34.163 1.00 42.47 299 ALA A C 1
ATOM 2353 O O . ALA A 1 299 ? 21.122 14.557 35.073 1.00 42.47 299 ALA A O 1
ATOM 2354 N N . ALA A 1 300 ? 21.162 13.153 33.321 1.00 44.81 300 ALA A N 1
ATOM 2355 C CA . ALA A 1 300 ? 22.604 12.899 33.305 1.00 44.81 300 ALA A CA 1
ATOM 2356 C C . ALA A 1 300 ? 23.383 13.914 32.441 1.00 44.81 300 ALA A C 1
ATOM 2358 O O . ALA A 1 300 ? 24.461 13.616 31.927 1.00 44.81 300 ALA A O 1
ATOM 2359 N N . GLY A 1 301 ? 22.822 15.109 32.252 1.00 38.03 301 GLY A N 1
ATOM 2360 C CA . GLY A 1 301 ? 23.487 16.226 31.602 1.00 38.03 301 GLY A CA 1
ATOM 2361 C C . GLY A 1 301 ? 24.284 17.050 32.607 1.00 38.03 301 GLY A C 1
ATOM 2362 O O . GLY A 1 301 ? 23.708 17.892 33.287 1.00 38.03 301 GLY A O 1
ATOM 2363 N N . GLY A 1 302 ? 25.601 16.841 32.621 1.00 48.03 302 GLY A N 1
ATOM 2364 C CA . GLY A 1 302 ? 26.573 17.886 32.937 1.00 48.03 302 GLY A CA 1
ATOM 2365 C C . GLY A 1 302 ? 27.114 17.898 34.359 1.00 48.03 302 GLY A C 1
ATOM 2366 O O . GLY A 1 302 ? 26.664 18.692 35.169 1.00 48.03 302 GLY A O 1
ATOM 2367 N N . GLU A 1 303 ? 28.140 17.088 34.612 1.00 53.41 303 GLU A N 1
ATOM 2368 C CA . GLU A 1 303 ? 29.281 17.458 35.460 1.00 53.41 303 GLU A CA 1
ATOM 2369 C C . GLU A 1 303 ? 30.413 16.453 35.192 1.00 53.41 303 GLU A C 1
ATOM 2371 O O . GLU A 1 303 ? 30.230 15.242 35.339 1.00 53.41 303 GLU A O 1
ATOM 2376 N N . ASP A 1 304 ? 31.570 16.942 34.736 1.00 64.94 304 ASP A N 1
ATOM 2377 C CA . ASP A 1 304 ? 32.781 16.127 34.634 1.00 64.94 304 ASP A CA 1
ATOM 2378 C C . ASP A 1 304 ? 33.310 15.878 36.050 1.00 64.94 304 ASP A C 1
ATOM 2380 O O . ASP A 1 304 ? 33.776 16.788 36.737 1.00 64.94 304 ASP A O 1
ATOM 2384 N N . PHE A 1 305 ? 33.198 14.631 36.500 1.00 74.75 305 PHE A N 1
ATOM 2385 C CA . PHE A 1 305 ? 33.676 14.197 37.806 1.00 74.75 305 PHE A CA 1
ATOM 2386 C C . PHE A 1 305 ? 35.160 13.821 37.745 1.00 74.75 305 PHE A C 1
ATOM 2388 O O . PHE A 1 305 ? 35.566 13.029 36.891 1.00 74.75 305 PHE A O 1
ATOM 2395 N N . ALA A 1 306 ? 35.956 14.335 38.679 1.00 78.56 306 ALA A N 1
ATOM 2396 C CA . ALA A 1 306 ? 37.371 14.016 38.836 1.00 78.56 306 ALA A CA 1
ATOM 2397 C C . ALA A 1 306 ? 37.631 13.170 40.095 1.00 78.56 306 ALA A C 1
ATOM 2399 O O . ALA A 1 306 ? 36.858 13.184 41.054 1.00 78.56 306 ALA A O 1
ATOM 2400 N N . ILE A 1 307 ? 38.751 12.434 40.112 1.00 82.06 307 ILE A N 1
ATOM 2401 C CA . ILE A 1 307 ? 39.236 11.780 41.340 1.00 82.06 307 ILE A CA 1
ATOM 2402 C C . ILE A 1 307 ? 39.459 12.858 42.408 1.00 82.06 307 ILE A C 1
ATOM 2404 O O . ILE A 1 307 ? 40.087 13.878 42.136 1.00 82.06 307 ILE A O 1
ATOM 2408 N N . GLY A 1 308 ? 38.955 12.617 43.619 1.00 79.25 308 GLY A N 1
ATOM 2409 C CA . GLY A 1 308 ? 38.989 13.563 44.735 1.00 79.25 308 GLY A CA 1
ATOM 2410 C C . GLY A 1 308 ? 37.725 14.411 44.890 1.00 79.25 308 GLY A C 1
ATOM 2411 O O . GLY A 1 308 ? 37.580 15.082 45.909 1.00 79.25 308 GLY A O 1
ATOM 2412 N N . ASP A 1 309 ? 36.782 14.356 43.946 1.00 84.56 309 ASP A N 1
ATOM 2413 C CA . ASP A 1 309 ? 35.512 15.068 44.090 1.00 84.56 309 ASP A CA 1
ATOM 2414 C C . ASP A 1 309 ? 34.613 14.423 45.158 1.00 84.56 309 ASP A C 1
ATOM 2416 O O . ASP A 1 309 ? 34.450 13.197 45.221 1.00 84.56 309 ASP A O 1
ATOM 2420 N N . ARG A 1 310 ? 33.978 15.275 45.973 1.00 85.88 310 ARG A N 1
ATOM 2421 C CA . ARG A 1 310 ? 32.857 14.903 46.845 1.00 85.88 310 ARG A CA 1
ATOM 2422 C C . ARG A 1 310 ? 31.583 14.821 46.017 1.00 85.88 310 ARG A C 1
ATOM 2424 O O . ARG A 1 310 ? 31.247 15.741 45.274 1.00 85.88 310 ARG A O 1
ATOM 2431 N N . VAL A 1 311 ? 30.848 13.729 46.179 1.00 86.25 311 VAL A N 1
ATOM 2432 C CA . VAL A 1 311 ? 29.605 13.479 45.448 1.00 86.25 311 VAL A CA 1
ATOM 2433 C C . VAL A 1 311 ? 28.505 12.974 46.369 1.00 86.25 311 VAL A C 1
ATOM 2435 O O . VAL A 1 311 ? 28.762 12.284 47.355 1.00 86.25 311 VAL A O 1
ATOM 2438 N N . ARG A 1 312 ? 27.251 13.279 46.029 1.00 84.94 312 ARG A N 1
ATOM 2439 C CA . ARG A 1 312 ? 26.056 12.749 46.693 1.00 84.94 312 ARG A CA 1
ATOM 2440 C C . ARG A 1 312 ? 25.305 11.803 45.765 1.00 84.94 312 ARG A C 1
ATOM 2442 O O . ARG A 1 312 ? 24.997 12.156 44.628 1.00 84.94 312 ARG A O 1
ATOM 2449 N N . HIS A 1 313 ? 24.935 10.632 46.279 1.00 85.06 313 HIS A N 1
ATOM 2450 C CA . HIS A 1 313 ? 24.072 9.662 45.609 1.00 85.06 313 HIS A CA 1
ATOM 2451 C C . HIS A 1 313 ? 22.762 9.476 46.381 1.00 85.06 313 HIS A C 1
ATOM 2453 O O . HIS A 1 313 ? 22.776 9.220 47.585 1.00 85.06 313 HIS A O 1
ATOM 2459 N N . ALA A 1 314 ? 21.623 9.495 45.681 1.00 78.44 314 ALA A N 1
ATOM 2460 C CA . ALA A 1 314 ? 20.290 9.427 46.298 1.00 78.44 314 ALA A CA 1
ATOM 2461 C C . ALA A 1 314 ? 20.066 8.202 47.211 1.00 78.44 314 ALA A C 1
ATOM 2463 O O . ALA A 1 314 ? 19.285 8.273 48.153 1.00 78.44 314 ALA A O 1
ATOM 2464 N N . LYS A 1 315 ? 20.749 7.080 46.941 1.00 81.44 315 LYS A N 1
ATOM 2465 C CA . LYS A 1 315 ? 20.654 5.843 47.740 1.00 81.44 315 LYS A CA 1
ATOM 2466 C C . LYS A 1 315 ? 21.811 5.630 48.721 1.00 81.44 315 LYS A C 1
ATOM 2468 O O . LYS A 1 315 ? 21.629 4.936 49.712 1.00 81.44 315 LYS A O 1
ATOM 2473 N N . PHE A 1 316 ? 23.004 6.136 48.410 1.00 81.62 316 PHE A N 1
ATOM 2474 C CA . PHE A 1 316 ? 24.237 5.757 49.121 1.00 81.62 316 PHE A CA 1
ATOM 2475 C C . PHE A 1 316 ? 24.807 6.886 49.986 1.00 81.62 316 PHE A C 1
ATOM 2477 O O . PHE A 1 316 ? 25.763 6.655 50.716 1.00 81.62 316 PHE A O 1
ATOM 2484 N N . GLY A 1 317 ? 24.188 8.070 49.953 1.00 84.81 317 GLY A N 1
ATOM 2485 C CA . GLY A 1 317 ? 24.636 9.224 50.721 1.00 84.81 317 GLY A CA 1
ATOM 2486 C C . GLY A 1 317 ? 25.815 9.927 50.059 1.00 84.81 317 GLY A C 1
ATOM 2487 O O . GLY A 1 317 ? 25.944 9.921 48.832 1.00 84.81 317 GLY A O 1
ATOM 2488 N N . GLU A 1 318 ? 26.637 10.574 50.875 1.00 89.38 318 GLU A N 1
ATOM 2489 C CA . GLU A 1 318 ? 27.835 11.283 50.429 1.00 89.38 318 GLU A CA 1
ATOM 2490 C C . GLU A 1 318 ? 29.023 10.330 50.305 1.00 89.38 318 GLU A C 1
ATOM 2492 O O . GLU A 1 318 ? 29.115 9.322 51.012 1.00 89.38 318 GLU A O 1
ATOM 2497 N N . GLY A 1 319 ? 29.912 10.627 49.367 1.00 89.25 319 GLY A N 1
ATOM 2498 C CA . GLY A 1 319 ? 31.106 9.838 49.124 1.00 89.25 319 GLY A CA 1
ATOM 2499 C C . GLY A 1 319 ? 32.181 10.608 48.374 1.00 89.25 319 GLY A C 1
ATOM 2500 O O . GLY A 1 319 ? 31.959 11.727 47.908 1.00 89.25 319 GLY A O 1
ATOM 2501 N N . LEU A 1 320 ? 33.354 9.992 48.273 1.00 88.62 320 LEU A N 1
ATOM 2502 C CA . LEU A 1 320 ? 34.532 10.530 47.600 1.00 88.62 320 LEU A CA 1
ATOM 2503 C C . LEU A 1 320 ? 34.901 9.646 46.408 1.00 88.62 320 LEU A C 1
ATOM 2505 O O . LEU A 1 320 ? 34.946 8.418 46.532 1.00 88.62 320 LEU A O 1
ATOM 2509 N N . ILE A 1 321 ? 35.188 10.255 45.261 1.00 87.06 321 ILE A N 1
ATOM 2510 C CA . ILE A 1 321 ? 35.704 9.525 44.099 1.00 87.06 321 ILE A CA 1
ATOM 2511 C C . ILE A 1 321 ? 37.173 9.185 44.340 1.00 87.06 321 ILE A C 1
ATOM 2513 O O . ILE A 1 321 ? 37.999 10.080 44.503 1.00 87.06 321 ILE A O 1
ATOM 2517 N N . ILE A 1 322 ? 37.500 7.894 44.340 1.00 87.69 322 ILE A N 1
ATOM 2518 C CA . ILE A 1 322 ? 38.852 7.399 44.644 1.00 87.69 322 ILE A CA 1
ATOM 2519 C C . ILE A 1 322 ? 39.595 6.866 43.418 1.00 87.69 322 ILE A C 1
ATOM 2521 O O . ILE A 1 322 ? 40.816 6.781 43.446 1.00 87.69 322 ILE A O 1
ATOM 2525 N N . ASP A 1 323 ? 38.877 6.506 42.353 1.00 82.69 323 ASP A N 1
ATOM 2526 C CA . ASP A 1 323 ? 39.465 5.967 41.124 1.00 82.69 323 ASP A CA 1
ATOM 2527 C C . ASP A 1 323 ? 38.524 6.182 39.929 1.00 82.69 323 ASP A C 1
ATOM 2529 O O . ASP A 1 323 ? 37.300 6.250 40.103 1.00 82.69 323 ASP A O 1
ATOM 2533 N N . GLN A 1 324 ? 39.071 6.284 38.718 1.00 83.19 324 GLN A N 1
ATOM 2534 C CA . GLN A 1 324 ? 38.286 6.398 37.490 1.00 83.19 324 GLN A CA 1
ATOM 2535 C C . GLN A 1 324 ? 38.998 5.816 36.262 1.00 83.19 324 GLN A C 1
ATOM 2537 O O . GLN A 1 324 ? 40.195 6.003 36.077 1.00 83.19 324 GLN A O 1
ATOM 2542 N N . ASP A 1 325 ? 38.217 5.207 35.370 1.00 79.62 325 ASP A N 1
ATOM 2543 C CA . ASP A 1 325 ? 38.618 4.830 34.010 1.00 79.62 325 ASP A CA 1
ATOM 2544 C C . ASP A 1 325 ? 37.689 5.500 32.974 1.00 79.62 325 ASP A C 1
ATOM 2546 O O . ASP A 1 325 ? 36.813 6.296 33.329 1.00 79.62 325 ASP A O 1
ATOM 2550 N N . ASP A 1 326 ? 37.868 5.225 31.681 1.00 68.00 326 ASP A N 1
ATOM 2551 C CA . ASP A 1 326 ? 37.095 5.874 30.606 1.00 68.00 326 ASP A CA 1
ATOM 2552 C C . ASP A 1 326 ? 35.582 5.623 30.692 1.00 68.00 326 ASP A C 1
ATOM 2554 O O . ASP A 1 326 ? 34.786 6.387 30.144 1.00 68.00 326 ASP A O 1
ATOM 2558 N N . LYS A 1 327 ? 35.152 4.551 31.368 1.00 75.19 327 LYS A N 1
ATOM 2559 C CA . LYS A 1 327 ? 33.746 4.109 31.380 1.00 75.19 327 LYS A CA 1
ATOM 2560 C C . LYS A 1 327 ? 33.134 4.094 32.774 1.00 75.19 327 LYS A C 1
ATOM 2562 O O . LYS A 1 327 ? 31.908 4.076 32.905 1.00 75.19 327 LYS A O 1
ATOM 2567 N N . THR A 1 328 ? 33.948 4.091 33.819 1.00 83.50 328 THR A N 1
ATOM 2568 C CA . THR A 1 328 ? 33.516 3.887 35.196 1.00 83.50 328 THR A CA 1
ATOM 2569 C C . THR A 1 328 ? 34.301 4.742 36.186 1.00 83.50 328 THR A C 1
ATOM 2571 O O . THR A 1 328 ? 35.392 5.231 35.908 1.00 83.50 328 THR A O 1
ATOM 2574 N N . MET A 1 329 ? 33.717 4.943 37.360 1.00 85.69 329 MET A N 1
ATOM 2575 C CA . MET A 1 329 ? 34.347 5.570 38.514 1.00 85.69 329 MET A CA 1
ATOM 2576 C C . MET A 1 329 ? 34.079 4.733 39.758 1.00 85.69 329 MET A C 1
ATOM 2578 O O . MET A 1 329 ? 33.046 4.062 39.863 1.00 85.69 329 MET A O 1
ATOM 2582 N N . THR A 1 330 ? 34.993 4.788 40.710 1.00 87.88 330 THR A N 1
ATOM 2583 C CA . THR A 1 330 ? 34.859 4.144 42.009 1.00 87.88 330 THR A CA 1
ATOM 2584 C C . THR A 1 330 ? 34.673 5.218 43.068 1.00 87.88 330 THR A C 1
ATOM 2586 O O . THR A 1 330 ? 35.512 6.105 43.215 1.00 87.88 330 THR A O 1
ATOM 2589 N N . VAL A 1 331 ? 33.579 5.120 43.818 1.00 90.00 331 VAL A N 1
ATOM 2590 C CA . VAL A 1 331 ? 33.234 6.049 44.897 1.00 90.00 331 VAL A CA 1
ATOM 2591 C C . VAL A 1 331 ? 33.221 5.287 46.212 1.00 90.00 331 VAL A C 1
ATOM 2593 O O . VAL A 1 331 ? 32.619 4.212 46.296 1.00 90.00 331 VAL A O 1
ATOM 2596 N N . ILE A 1 332 ? 33.872 5.828 47.237 1.00 91.50 332 ILE A N 1
ATOM 2597 C CA . ILE A 1 332 ? 33.729 5.346 48.610 1.00 91.50 332 ILE A CA 1
ATOM 2598 C C . ILE A 1 332 ? 32.674 6.195 49.315 1.00 91.50 332 ILE A C 1
ATOM 2600 O O . ILE A 1 332 ? 32.840 7.401 49.469 1.00 91.50 332 ILE A O 1
ATOM 2604 N N . PHE A 1 333 ? 31.552 5.574 49.668 1.00 90.81 333 PHE A N 1
ATOM 2605 C CA . PHE A 1 333 ? 30.447 6.234 50.358 1.00 90.81 333 PHE A CA 1
ATOM 2606 C C . PHE A 1 333 ? 30.560 6.037 51.864 1.00 90.81 333 PHE A C 1
ATOM 2608 O O . PHE A 1 333 ? 30.791 4.912 52.315 1.00 90.81 333 PHE A O 1
ATOM 2615 N N . ASP A 1 334 ? 30.283 7.091 52.627 1.00 83.31 334 ASP A N 1
ATOM 2616 C CA . ASP A 1 334 ? 30.425 7.095 54.088 1.00 83.31 334 ASP A CA 1
ATOM 2617 C C . ASP A 1 334 ? 29.556 6.010 54.754 1.00 83.31 334 ASP A C 1
ATOM 2619 O O . ASP A 1 334 ? 29.980 5.352 55.700 1.00 83.31 334 ASP A O 1
ATOM 2623 N N . ALA A 1 335 ? 28.353 5.767 54.219 1.00 80.62 335 ALA A N 1
ATOM 2624 C CA . ALA A 1 335 ? 27.399 4.798 54.767 1.00 80.62 335 ALA A CA 1
ATOM 2625 C C . ALA A 1 335 ? 27.357 3.447 54.024 1.00 80.62 335 ALA A C 1
ATOM 2627 O O . ALA A 1 335 ? 26.798 2.479 54.538 1.00 80.62 335 ALA A O 1
ATOM 2628 N N . ALA A 1 336 ? 27.890 3.369 52.800 1.00 80.44 336 ALA A N 1
ATOM 2629 C CA . ALA A 1 336 ? 27.689 2.220 51.903 1.00 80.44 336 ALA A CA 1
ATOM 2630 C C . ALA A 1 336 ? 28.989 1.583 51.381 1.00 80.44 336 ALA A C 1
ATOM 2632 O O . ALA A 1 336 ? 28.929 0.612 50.614 1.00 80.44 336 ALA A O 1
ATOM 2633 N N . GLY A 1 337 ? 30.144 2.110 51.796 1.00 84.88 337 GLY A N 1
ATOM 2634 C CA . GLY A 1 337 ? 31.461 1.635 51.393 1.00 84.88 337 GLY A CA 1
ATOM 2635 C C . GLY A 1 337 ? 31.745 1.854 49.906 1.00 84.88 337 GLY A C 1
ATOM 2636 O O . GLY A 1 337 ? 31.132 2.689 49.240 1.00 84.88 337 GLY A O 1
ATOM 2637 N N . GLN A 1 338 ? 32.700 1.095 49.373 1.00 90.69 338 GLN A N 1
ATOM 2638 C CA . GLN A 1 338 ? 33.176 1.252 48.001 1.00 90.69 338 GLN A CA 1
ATOM 2639 C C . GLN A 1 338 ? 32.176 0.705 46.968 1.00 90.69 338 GLN A C 1
ATOM 2641 O O . GLN A 1 338 ? 31.717 -0.440 47.062 1.00 90.69 338 GLN A O 1
ATOM 2646 N N . LYS A 1 339 ? 31.862 1.506 45.942 1.00 87.38 339 LYS A N 1
ATOM 2647 C CA . LYS A 1 339 ? 31.011 1.129 44.803 1.00 87.38 339 LYS A CA 1
ATOM 2648 C C . LYS A 1 339 ? 31.632 1.578 43.481 1.00 87.38 339 LYS A C 1
ATOM 2650 O O . LYS A 1 339 ? 32.031 2.728 43.339 1.00 87.38 339 LYS A O 1
ATOM 2655 N N . LYS A 1 340 ? 31.648 0.676 42.495 1.00 87.94 340 LYS A N 1
ATOM 2656 C CA . LYS A 1 340 ? 32.030 0.969 41.106 1.00 87.94 340 LYS A CA 1
ATOM 2657 C C . LYS A 1 340 ? 30.779 1.305 40.289 1.00 87.94 340 LYS A C 1
ATOM 2659 O O . LYS A 1 340 ? 29.794 0.568 40.348 1.00 87.94 340 LYS A O 1
ATOM 2664 N N . MET A 1 341 ? 30.791 2.422 39.568 1.00 80.25 341 MET A N 1
ATOM 2665 C CA . MET A 1 341 ? 29.627 2.986 38.874 1.00 80.25 341 MET A CA 1
ATOM 2666 C C . MET A 1 341 ? 29.999 3.446 37.459 1.00 80.25 341 MET A C 1
ATOM 2668 O O . MET A 1 341 ? 31.134 3.840 37.220 1.00 80.25 341 MET A O 1
ATOM 2672 N N . ALA A 1 342 ? 29.060 3.397 36.511 1.00 77.44 342 ALA A N 1
ATOM 2673 C CA . ALA A 1 342 ? 29.298 3.827 35.129 1.00 77.44 342 ALA A CA 1
ATOM 2674 C C . ALA A 1 342 ? 29.191 5.356 34.972 1.00 77.44 342 ALA A C 1
ATOM 2676 O O . ALA A 1 342 ? 28.222 5.963 35.447 1.00 77.44 342 ALA A O 1
ATOM 2677 N N . LYS A 1 343 ? 30.154 5.963 34.267 1.00 69.75 343 LYS A N 1
ATOM 2678 C CA . LYS A 1 343 ? 30.150 7.395 33.927 1.00 69.75 343 LYS A CA 1
ATOM 2679 C C . LYS A 1 343 ? 28.934 7.722 33.044 1.00 69.75 343 LYS A C 1
ATOM 2681 O O . LYS A 1 343 ? 28.573 6.938 32.172 1.00 69.75 343 LYS A O 1
ATOM 2686 N N . GLY A 1 344 ? 28.255 8.839 33.315 1.00 63.91 344 GLY A N 1
ATOM 2687 C CA . GLY A 1 344 ? 27.084 9.306 32.549 1.00 63.91 344 GLY A CA 1
ATOM 2688 C C . GLY A 1 344 ? 25.759 8.568 32.804 1.00 63.91 344 GLY A C 1
ATOM 2689 O O . GLY A 1 344 ? 24.737 8.937 32.236 1.00 63.91 344 GLY A O 1
ATOM 2690 N N . ILE A 1 345 ? 25.745 7.532 33.650 1.00 63.62 345 ILE A N 1
ATOM 2691 C CA . ILE A 1 345 ? 24.518 6.810 34.047 1.00 63.62 345 ILE A CA 1
ATOM 2692 C C . ILE A 1 345 ? 24.298 6.895 35.562 1.00 63.62 345 ILE A C 1
ATOM 2694 O O . ILE A 1 345 ? 23.162 6.830 36.034 1.00 63.62 345 ILE A O 1
ATOM 2698 N N . ALA A 1 346 ? 25.378 7.029 36.338 1.00 65.94 346 ALA A N 1
ATOM 2699 C CA . ALA A 1 346 ? 25.300 7.161 37.784 1.00 65.94 346 ALA A CA 1
ATOM 2700 C C . ALA A 1 346 ? 24.610 8.487 38.172 1.00 65.94 346 ALA A C 1
ATOM 2702 O O . ALA A 1 346 ? 25.081 9.547 37.763 1.00 65.94 346 ALA A O 1
ATOM 2703 N N . PRO A 1 347 ? 23.525 8.462 38.973 1.00 73.94 347 PRO A N 1
ATOM 2704 C CA . PRO A 1 347 ? 22.823 9.667 39.409 1.00 73.94 347 PRO A CA 1
ATOM 2705 C C . PRO A 1 347 ? 23.585 10.331 40.569 1.00 73.94 347 PRO A C 1
ATOM 2707 O O . PRO A 1 347 ? 23.152 10.289 41.725 1.00 73.94 347 PRO A O 1
ATOM 2710 N N . LEU A 1 348 ? 24.759 10.880 40.260 1.00 75.94 348 LEU A N 1
ATOM 2711 C CA . LEU A 1 348 ? 25.635 11.594 41.187 1.00 75.94 348 LEU A CA 1
ATOM 2712 C C . LEU A 1 348 ? 25.473 13.104 41.015 1.00 75.94 348 LEU A C 1
ATOM 2714 O O . LEU A 1 348 ? 25.207 13.584 39.917 1.00 75.94 348 LEU A O 1
ATOM 2718 N N . LYS A 1 349 ? 25.639 13.841 42.113 1.00 80.94 349 LYS A N 1
ATOM 2719 C CA . LYS A 1 349 ? 25.741 15.307 42.123 1.00 80.94 349 LYS A CA 1
ATOM 2720 C C . LYS A 1 349 ? 27.005 15.709 42.865 1.00 80.94 349 LYS A C 1
ATOM 2722 O O . LYS A 1 349 ? 27.231 15.156 43.945 1.00 80.94 349 LYS A O 1
ATOM 2727 N N . LYS A 1 350 ? 27.800 16.632 42.327 1.00 80.69 350 LYS A N 1
ATOM 2728 C CA . LYS A 1 350 ? 28.958 17.182 43.042 1.00 80.69 350 LYS A CA 1
ATOM 2729 C C . LYS A 1 350 ? 28.484 18.012 44.245 1.00 80.69 350 LYS A C 1
ATOM 2731 O O . LYS A 1 350 ? 27.399 18.597 44.196 1.00 80.69 350 LYS A O 1
ATOM 2736 N N . ILE A 1 351 ? 29.237 17.973 45.345 1.00 78.75 351 ILE A N 1
ATOM 2737 C CA . ILE A 1 351 ? 28.961 18.727 46.585 1.00 78.75 351 ILE A CA 1
ATOM 2738 C C . ILE A 1 351 ? 30.014 19.808 46.766 1.00 78.75 351 ILE A C 1
ATOM 2740 O O . ILE A 1 351 ? 31.205 19.485 46.548 1.00 78.75 351 ILE A O 1
#

Sequence (351 aa):
MEDKKSLMKEKIEILNRASKAYYQDAEEMMSNFEYDKLYDELVALEAETGMILAGSPTQHVGYEVLSDLPKERHPERMLSLDKTKDRQALAEWLGTQKGLLSWKLDGLTIVLTYEDGKLAKALTRGNGDVGEVITSNARVFANVPVEIPYKGRLVLRGEAVIRYSDFEKINAAIGDADAKYKNPRNLCSGSVRQLNNRITAERRLCYVGMTRAKETLILTSAAMRTLYGRTDYTRESQFLREVDKRLLEGDAIFERRPRDTGLGVSTGSIDGYAAKESPKPYDALRYAKAATRANVSAAAGGEDFAIGDRVRHAKFGEGLIIDQDDKTMTVIFDAAGQKKMAKGIAPLKKI

Organism: NCBI:txid198431

Secondary structure (DSSP, 8-state):
-HHHHHHHHHHHHHHHHHHHHHHHT---SS-HHHHHHHHHHHHHHHHHHT---TT-TTTS----B-SS--EEE-SS--PPPP----HHHHHHHHTTS---------SEEEEEEEETTEEEEEEE-TTSSEEEB-HHHHHTSTT--SB-S--S-EEEEEEEE--HHHHHHHHHH---STTS-SSHHHHHHHHHT-SBHHHHHHTT-EEEE----SS-------SEEEETTEEEEPPPPHHHHHS-GGG--STTS---------S----S-SSS---SS---S--HHHHHHHHHHHHHHHHT------TT-EEEETTTEEEEEEEE-SSEEEEEETTTEEEEEETTTS-EEE-

Radius of gyration: 29.29 Å; chains: 1; bounding box: 62×53×97 Å

Foldseek 3Di:
DVVLVVLLVVLLVVLVVQVCCVVPVVDRPDDPVVSVVSLVVSVVSCVVVVDDDPSRVVVVDLKAFAPFFDKDFDPDFADDDDDDPDPVVVCVVCPPHDDQDDDDAQAWKKKFKDAQFAGPWMFTCVVRGMTTTLSSLQPLAQPRDRGDPDHHIDIFIWGKWADPVLLVVVQVPDPDPVPRDPDRHRVRVVLSGHSISV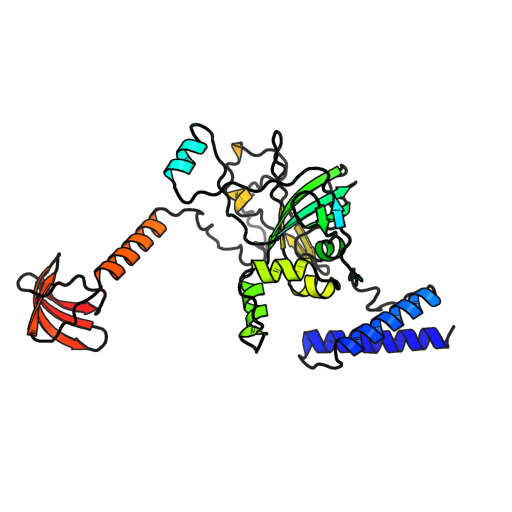SVNSSNIHIATWDDDPPDTDHDDQQWDDDPNDIFGADDDPSLVPPDCVVDDDDSNDDPDPDDPDDDDPPGDPPPCPDVDDDDPDDPVVVVVVVVVVVLLVLLPDDDDDQQFWKQAPPQGIWGFHDDDPFWTWTQGPRHGIDIGGRSRGNIDTD

InterPro domains:
  IPR013839 NAD-dependent DNA ligase, adenylation [PF01653] (67-208)
  IPR013840 NAD-dependent DNA ligase, N-terminal [SM00532] (3-342)
  IPR027417 P-loop containing nucleoside triphosphate hydrolase [SSF52540] (197-317)

pLDDT: mean 74.39, std 16.75, range [35.16, 95.31]